Protein AF-A0A7C4I310-F1 (afdb_monomer)

Foldseek 3Di:
DPPDPPPCPVCVQLVNVDDPVLDDPVLSVLLVVLLVCLVPQQQVCLCQLCVHPVSNPVSNVVSLLVSLLVCVVVLLLQACADVVLVHNVHDVVSNVSNLVSNVVRPNLSSVQSVQSVVVSCVCCPPVDHVVVCSVVCSCQCNPSAHATEWEFEAAPQDDPCCPPVVCVNLRLQFWEWDDDPPGTDIGGDTPDTPPDDPQVVQVVCCVVCVNRYVGYPYYHYDHDNDCVSDVD

Secondary structure (DSSP, 8-state):
---------GGGSHHHHS-TTT--HHHHHHHHHHHHHIIIIIGGGHHHHTTGGGT-HHHHHHHHHHHHHHHHHTT-TTTTS-GGGTS----HHHHHHHHHHHHTT-HHHHHHHHHHHHHHHHHT-SS---HHHHHHHHHHHTSSS-EEEEEE--BTTBSTTTT-GGGTTTTS-S-EEEEETTEEEEE------TT---HHHHHHHHHH-TTT--EEEEEEE--B--GGG---

Solvent-accessible surface area (backbone atoms only — not comparable to full-atom values): 12929 Å² total; per-residue (Å²): 133,87,74,80,76,84,72,78,59,59,61,71,43,55,86,63,50,52,58,71,92,72,47,55,75,66,52,46,52,50,38,46,53,45,36,52,46,20,61,71,59,38,47,82,39,46,52,36,52,59,13,41,98,77,53,36,63,66,51,12,54,51,44,46,38,52,50,51,33,52,40,44,76,71,40,59,38,34,24,65,30,50,53,95,55,68,26,62,51,45,53,75,59,50,55,49,42,51,38,54,36,32,36,72,38,38,53,66,62,22,49,56,40,48,36,44,44,50,55,43,47,61,33,60,29,92,91,58,63,36,58,71,55,45,68,66,45,28,62,52,63,62,35,99,33,38,55,48,47,22,60,37,76,32,28,89,89,22,56,90,57,36,79,33,71,92,54,71,44,64,45,51,30,49,32,38,42,47,79,53,90,97,44,64,51,76,42,66,61,71,46,88,43,57,77,67,73,63,70,69,56,44,53,51,47,23,72,74,36,57,81,36,28,60,35,67,80,50,79,46,65,76,66,31,72,56,63,90,56,44,90,111

Structure (mmCIF, N/CA/C/O backbone):
data_AF-A0A7C4I310-F1
#
_entry.id   AF-A0A7C4I310-F1
#
loop_
_atom_site.group_PDB
_atom_site.id
_atom_site.type_symbol
_atom_site.label_atom_id
_atom_site.label_alt_id
_atom_site.label_comp_id
_atom_site.label_asym_id
_atom_site.label_entity_id
_atom_site.label_seq_id
_atom_site.pdbx_PDB_ins_code
_atom_site.Cartn_x
_atom_site.Cartn_y
_atom_site.Cartn_z
_atom_site.occupancy
_atom_site.B_iso_or_equiv
_atom_site.auth_seq_id
_atom_site.auth_comp_id
_atom_site.auth_asym_id
_atom_site.auth_atom_id
_atom_site.pdbx_PDB_model_num
ATOM 1 N N . MET A 1 1 ? 26.273 4.086 -15.603 1.00 34.84 1 MET A N 1
ATOM 2 C CA . MET A 1 1 ? 25.853 2.685 -15.834 1.00 34.84 1 MET A CA 1
ATOM 3 C C . MET A 1 1 ? 26.561 1.790 -14.830 1.00 34.84 1 MET A C 1
ATOM 5 O O . MET A 1 1 ? 27.736 1.498 -15.012 1.00 34.84 1 MET A O 1
ATOM 9 N N . ILE A 1 2 ? 25.882 1.398 -13.752 1.00 37.03 2 ILE A N 1
ATOM 10 C CA . ILE A 1 2 ? 26.390 0.353 -12.856 1.00 37.03 2 ILE A CA 1
ATOM 11 C C . ILE A 1 2 ? 26.249 -0.962 -13.630 1.00 37.03 2 ILE A C 1
ATOM 13 O O . ILE A 1 2 ? 25.136 -1.427 -13.865 1.00 37.03 2 ILE A O 1
ATOM 17 N N . LYS A 1 3 ? 27.364 -1.510 -14.126 1.00 38.12 3 LYS A N 1
ATOM 18 C CA . LYS A 1 3 ? 27.385 -2.846 -14.733 1.00 38.12 3 LYS A CA 1
ATOM 19 C C . LYS A 1 3 ? 26.953 -3.847 -13.659 1.00 38.12 3 LYS A C 1
ATOM 21 O O . LYS A 1 3 ? 27.512 -3.825 -12.566 1.00 38.12 3 LYS A O 1
ATOM 26 N N . ARG A 1 4 ? 25.958 -4.690 -13.969 1.00 52.84 4 ARG A N 1
ATOM 27 C CA . ARG A 1 4 ? 25.524 -5.806 -13.112 1.00 52.84 4 ARG A CA 1
ATOM 28 C C . ARG A 1 4 ? 26.768 -6.579 -12.660 1.00 52.84 4 ARG A C 1
ATOM 30 O O . ARG A 1 4 ? 27.477 -7.138 -13.494 1.00 52.84 4 ARG A O 1
ATOM 37 N N . CYS A 1 5 ? 27.041 -6.605 -11.356 1.00 45.00 5 CYS A N 1
ATOM 38 C CA . CYS A 1 5 ? 27.899 -7.639 -10.795 1.00 45.00 5 CYS A CA 1
ATOM 39 C C . CYS A 1 5 ? 27.182 -8.968 -11.044 1.00 45.00 5 CYS A C 1
ATOM 41 O O . CYS A 1 5 ? 26.170 -9.247 -10.409 1.00 45.00 5 CYS A O 1
ATOM 43 N N . ASN A 1 6 ? 27.691 -9.767 -11.984 1.00 49.38 6 ASN A N 1
ATOM 44 C CA . ASN A 1 6 ? 27.250 -11.136 -12.267 1.00 49.38 6 ASN A CA 1
ATOM 45 C C . ASN A 1 6 ? 27.663 -12.100 -11.137 1.00 49.38 6 ASN A C 1
ATOM 47 O O . ASN A 1 6 ? 28.228 -13.162 -11.384 1.00 49.38 6 ASN A O 1
ATOM 51 N N . VAL A 1 7 ? 27.402 -11.738 -9.882 1.00 52.19 7 VAL A N 1
ATOM 52 C CA . VAL A 1 7 ? 27.365 -12.713 -8.795 1.00 52.19 7 VAL A CA 1
ATOM 53 C C . VAL A 1 7 ? 25.921 -13.190 -8.753 1.00 52.19 7 VAL A C 1
ATOM 55 O O . VAL A 1 7 ? 25.055 -12.553 -8.160 1.00 52.19 7 VAL A O 1
ATOM 58 N N . LEU A 1 8 ? 25.650 -14.249 -9.516 1.00 58.78 8 LEU A N 1
ATOM 59 C CA . LEU A 1 8 ? 24.325 -14.827 -9.716 1.00 58.78 8 LEU A CA 1
ATOM 60 C C . LEU A 1 8 ? 23.880 -15.515 -8.413 1.00 58.78 8 LEU A C 1
ATOM 62 O O . LEU A 1 8 ? 23.989 -16.730 -8.266 1.00 58.78 8 LEU A O 1
ATOM 66 N N . TYR A 1 9 ? 23.437 -14.742 -7.420 1.00 74.00 9 TYR A N 1
ATOM 67 C CA . TYR A 1 9 ? 22.746 -15.314 -6.269 1.00 74.00 9 TYR A CA 1
ATOM 68 C C . TYR A 1 9 ? 21.414 -15.850 -6.789 1.00 74.00 9 TYR A C 1
ATOM 70 O O . TYR A 1 9 ? 20.485 -15.082 -7.015 1.00 74.00 9 TYR A O 1
ATOM 78 N N . LEU A 1 10 ? 21.362 -17.158 -7.064 1.00 78.25 10 LEU A N 1
ATOM 79 C CA . LEU A 1 10 ? 20.227 -17.821 -7.718 1.00 78.25 10 LEU A CA 1
ATOM 80 C C . LEU A 1 10 ? 18.899 -17.494 -7.033 1.00 78.25 10 LEU A C 1
ATOM 82 O O . LEU A 1 10 ? 17.911 -17.269 -7.719 1.00 78.25 10 LEU A O 1
ATOM 86 N N . LEU A 1 11 ? 18.918 -17.381 -5.701 1.00 80.56 11 LEU A N 1
ATOM 87 C CA . LEU A 1 11 ? 17.775 -17.027 -4.857 1.00 80.56 11 LEU A CA 1
ATOM 88 C C . LEU A 1 11 ? 17.277 -15.585 -5.039 1.00 80.56 11 LEU A C 1
ATOM 90 O O . LEU A 1 11 ? 16.282 -15.208 -4.428 1.00 80.56 11 LEU A O 1
ATOM 94 N N . LEU A 1 12 ? 17.938 -14.761 -5.855 1.00 82.19 12 LEU A N 1
ATOM 95 C CA . LEU A 1 12 ? 17.325 -13.524 -6.310 1.00 82.19 12 LEU A CA 1
ATOM 96 C C . LEU A 1 12 ? 16.202 -13.831 -7.291 1.00 82.19 12 LEU A C 1
ATOM 98 O O . LEU A 1 12 ? 15.179 -13.170 -7.192 1.00 82.19 12 LEU A O 1
ATOM 102 N N . GLU A 1 13 ? 16.359 -14.772 -8.217 1.00 87.44 13 GLU A N 1
ATOM 103 C CA . GLU A 1 13 ? 15.375 -15.016 -9.276 1.00 87.44 13 GLU A CA 1
ATOM 104 C C . GLU A 1 13 ? 14.113 -15.704 -8.723 1.00 87.44 13 GLU A C 1
ATOM 106 O O . GLU A 1 13 ? 14.253 -16.682 -7.979 1.00 87.44 13 GLU A O 1
ATOM 111 N N . PRO A 1 14 ? 12.888 -15.235 -9.058 1.00 90.62 14 PRO A N 1
ATOM 112 C CA . PRO A 1 14 ? 11.643 -15.779 -8.507 1.00 90.62 14 PRO A CA 1
ATOM 113 C C . PRO A 1 14 ? 11.540 -17.306 -8.603 1.00 90.62 14 PRO A C 1
ATOM 115 O O . PRO A 1 14 ? 11.070 -17.950 -7.670 1.00 90.62 14 PRO A O 1
ATOM 118 N N . GLU A 1 15 ? 12.047 -17.894 -9.689 1.00 88.75 15 GLU A N 1
ATOM 119 C CA . GLU A 1 15 ? 12.045 -19.334 -9.963 1.00 88.75 15 GLU A CA 1
ATOM 120 C C . GLU A 1 15 ? 12.792 -20.167 -8.921 1.00 88.75 15 GLU A C 1
ATOM 122 O O . GLU A 1 15 ? 12.442 -21.327 -8.708 1.00 88.75 15 GLU A O 1
ATOM 127 N N . HIS A 1 16 ? 13.826 -19.599 -8.302 1.00 88.81 16 HIS A N 1
ATOM 128 C CA . HIS A 1 16 ? 14.619 -20.272 -7.271 1.00 88.81 16 HIS A CA 1
ATOM 129 C C . HIS A 1 16 ? 14.283 -19.766 -5.870 1.00 88.81 16 HIS A C 1
ATOM 131 O O . HIS A 1 16 ? 14.486 -20.478 -4.889 1.00 88.81 16 HIS A O 1
ATOM 137 N N . LYS A 1 17 ? 13.797 -18.528 -5.780 1.00 90.50 17 LYS A N 1
ATOM 138 C CA . LYS A 1 17 ? 13.454 -17.846 -4.539 1.00 90.50 17 LYS A CA 1
ATOM 139 C C . LYS A 1 17 ? 12.210 -18.432 -3.875 1.00 90.50 17 LYS A C 1
ATOM 141 O O . LYS A 1 17 ? 12.193 -18.592 -2.658 1.00 90.50 17 LYS A O 1
ATOM 146 N N . TYR A 1 18 ? 11.182 -18.753 -4.662 1.00 92.00 18 TYR A N 1
ATOM 147 C CA . TYR A 1 18 ? 9.904 -19.237 -4.148 1.00 92.00 18 TYR A CA 1
ATOM 148 C C . TYR A 1 18 ? 9.789 -20.758 -4.293 1.00 92.00 18 TYR A C 1
ATOM 150 O O . TYR A 1 18 ? 9.733 -21.270 -5.415 1.00 92.00 18 TYR A O 1
ATOM 158 N N . PRO A 1 19 ? 9.744 -21.516 -3.180 1.00 88.00 19 PRO A N 1
ATOM 159 C CA . PRO A 1 19 ? 9.636 -22.964 -3.249 1.00 88.00 19 PRO A CA 1
ATOM 160 C C . PRO A 1 19 ? 8.312 -23.399 -3.887 1.00 88.00 19 PRO A C 1
ATOM 162 O O . PRO A 1 19 ? 7.236 -22.939 -3.500 1.00 88.00 19 PRO A O 1
ATOM 165 N N . ARG A 1 20 ? 8.380 -24.365 -4.810 1.00 88.00 20 ARG A N 1
ATOM 166 C CA . ARG A 1 20 ? 7.211 -24.919 -5.523 1.00 88.00 20 ARG A CA 1
ATOM 167 C C . ARG A 1 20 ? 6.187 -25.605 -4.615 1.00 88.00 20 ARG A C 1
ATOM 169 O O . ARG A 1 20 ? 5.057 -25.820 -5.026 1.00 88.00 20 ARG A O 1
ATOM 176 N N . CYS A 1 21 ? 6.561 -25.942 -3.380 1.00 91.81 21 CYS A N 1
ATOM 177 C CA . CYS A 1 21 ? 5.620 -26.457 -2.385 1.00 91.81 21 CYS A CA 1
ATOM 178 C C . CYS A 1 21 ? 4.670 -25.383 -1.828 1.00 91.81 21 CYS A C 1
ATOM 180 O O . CYS A 1 21 ? 3.661 -25.742 -1.228 1.00 91.81 21 CYS A O 1
ATOM 182 N N . PHE A 1 22 ? 4.971 -24.094 -2.024 1.00 89.81 22 PHE A N 1
ATOM 183 C CA . PHE A 1 22 ? 4.145 -22.980 -1.554 1.00 89.81 22 PHE A CA 1
ATOM 184 C C . PHE A 1 22 ? 3.483 -22.182 -2.677 1.00 89.81 22 PHE A C 1
ATOM 186 O O . PHE A 1 22 ? 2.607 -21.382 -2.373 1.00 89.81 22 PHE A O 1
ATOM 193 N N . CYS A 1 23 ? 3.883 -22.360 -3.940 1.00 93.19 23 CYS A N 1
ATOM 194 C CA . CYS A 1 23 ? 3.376 -21.543 -5.042 1.00 93.19 23 CYS A CA 1
ATOM 195 C C . CYS A 1 23 ? 3.236 -22.301 -6.365 1.00 93.19 23 CYS A C 1
ATOM 197 O O . CYS A 1 23 ? 3.985 -23.242 -6.647 1.00 93.19 23 CYS A O 1
ATOM 199 N N . THR A 1 24 ? 2.285 -21.864 -7.187 1.00 95.19 24 THR A N 1
ATOM 200 C CA . THR A 1 24 ? 2.034 -22.415 -8.527 1.00 95.19 24 THR A CA 1
ATOM 201 C C . THR A 1 24 ? 2.919 -21.759 -9.596 1.00 95.19 24 THR A C 1
ATOM 203 O O . THR A 1 24 ? 3.569 -20.738 -9.360 1.00 95.19 24 THR A O 1
ATOM 206 N N . ASP A 1 25 ? 2.948 -22.332 -10.806 1.00 94.75 25 ASP A N 1
ATOM 207 C CA . ASP A 1 25 ? 3.599 -21.700 -11.965 1.00 94.75 25 ASP A CA 1
ATOM 208 C C . ASP A 1 25 ? 3.012 -20.319 -12.288 1.00 94.75 25 ASP A C 1
ATOM 210 O O . ASP A 1 25 ? 3.752 -19.396 -12.622 1.00 94.75 25 ASP A O 1
ATOM 214 N N . GLU A 1 26 ? 1.695 -20.160 -12.156 1.00 94.38 26 GLU A N 1
ATOM 215 C CA . GLU A 1 26 ? 0.996 -18.900 -12.417 1.00 94.38 26 GLU A CA 1
ATOM 216 C C . GLU A 1 26 ? 1.379 -17.816 -11.402 1.00 94.38 26 GLU A C 1
ATOM 218 O O . GLU A 1 26 ? 1.725 -16.698 -11.782 1.00 94.38 26 GLU A O 1
ATOM 223 N N . GLU A 1 27 ? 1.419 -18.157 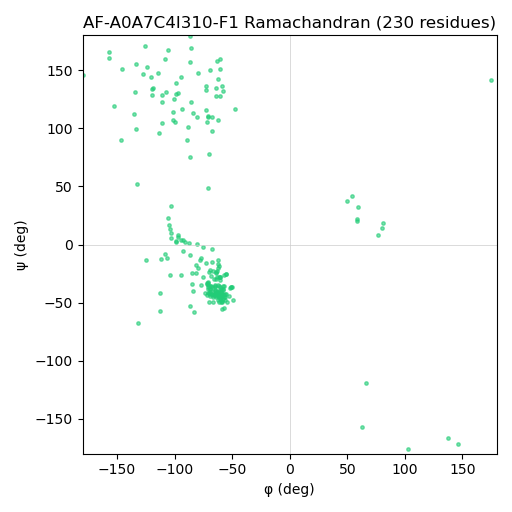-10.113 1.00 95.56 27 GLU A N 1
ATOM 224 C CA . GLU A 1 27 ? 1.848 -17.234 -9.055 1.00 95.56 27 GLU A CA 1
ATOM 225 C C . GLU A 1 27 ? 3.308 -16.799 -9.242 1.00 95.56 27 GLU A C 1
ATOM 227 O O . GLU A 1 27 ? 3.667 -15.642 -9.014 1.00 95.56 27 GLU A O 1
ATOM 232 N N . LEU A 1 28 ? 4.149 -17.700 -9.750 1.00 95.38 28 LEU A N 1
ATOM 233 C CA . LEU A 1 28 ? 5.522 -17.380 -10.118 1.00 95.38 28 LEU A CA 1
ATOM 234 C C . LEU A 1 28 ? 5.620 -16.436 -11.318 1.00 95.38 28 LEU A C 1
ATOM 236 O O . LEU A 1 28 ? 6.493 -15.568 -11.330 1.00 95.38 28 LEU A O 1
ATOM 240 N N . LEU A 1 29 ? 4.740 -16.553 -12.315 1.00 94.94 29 LEU A N 1
ATOM 241 C CA . LEU A 1 29 ? 4.666 -15.580 -13.412 1.00 94.94 29 LEU A CA 1
ATOM 242 C C . LEU A 1 29 ? 4.238 -14.195 -12.911 1.00 94.94 29 LEU A C 1
ATOM 244 O O . LEU A 1 29 ? 4.783 -13.183 -13.367 1.00 94.94 29 LEU A O 1
ATOM 248 N N . ILE A 1 30 ? 3.330 -14.141 -11.933 1.00 95.44 30 ILE A N 1
ATOM 249 C CA . ILE A 1 30 ? 2.951 -12.894 -11.257 1.00 95.44 30 ILE A CA 1
ATOM 250 C C . ILE A 1 30 ? 4.176 -12.283 -10.561 1.00 95.44 30 ILE A C 1
ATOM 252 O O . ILE A 1 30 ? 4.498 -11.119 -10.808 1.00 95.44 30 ILE A O 1
ATOM 256 N N . ALA A 1 31 ? 4.922 -13.065 -9.774 1.00 96.06 31 ALA A N 1
ATOM 257 C CA . ALA A 1 31 ? 6.135 -12.595 -9.099 1.00 96.06 31 ALA A CA 1
ATOM 258 C C . ALA A 1 31 ? 7.191 -12.049 -10.078 1.00 96.06 31 ALA A C 1
ATOM 260 O O . ALA A 1 31 ? 7.766 -10.984 -9.841 1.00 96.06 31 ALA A O 1
ATOM 261 N N . LYS A 1 32 ? 7.411 -12.725 -11.214 1.00 96.06 32 LYS A N 1
ATOM 262 C CA . LYS A 1 32 ? 8.310 -12.237 -12.277 1.00 96.06 32 LYS A CA 1
ATOM 263 C C . LYS A 1 32 ? 7.837 -10.916 -12.875 1.00 96.06 32 LYS A C 1
ATOM 265 O O . LYS A 1 32 ? 8.643 -10.010 -13.063 1.00 96.06 32 LYS A O 1
ATOM 270 N N . SER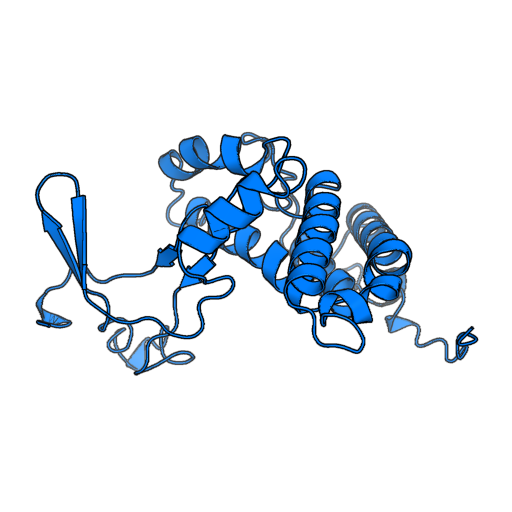 A 1 33 ? 6.537 -10.778 -13.118 1.00 96.62 33 SER A N 1
ATOM 271 C CA . SER A 1 33 ? 5.960 -9.543 -13.660 1.00 96.62 33 SER A CA 1
ATOM 272 C C . SER A 1 33 ? 6.153 -8.365 -12.698 1.00 96.62 33 SER A C 1
ATOM 274 O O . SER A 1 33 ? 6.528 -7.270 -13.121 1.00 96.62 33 SER A O 1
ATOM 276 N N . ILE A 1 34 ? 5.975 -8.595 -11.392 1.00 97.50 34 ILE A N 1
ATOM 277 C CA . ILE A 1 34 ? 6.213 -7.581 -10.354 1.00 97.50 34 ILE A CA 1
ATOM 278 C C . ILE A 1 34 ? 7.698 -7.231 -10.281 1.00 97.50 34 ILE A C 1
ATOM 280 O O . ILE A 1 34 ? 8.043 -6.055 -10.243 1.00 97.50 34 ILE A O 1
ATOM 284 N N . ARG A 1 35 ? 8.590 -8.226 -10.329 1.00 96.50 35 ARG A N 1
ATOM 285 C CA . ARG A 1 35 ? 10.039 -8.005 -10.398 1.00 96.50 35 ARG A CA 1
ATOM 286 C C . ARG A 1 35 ? 10.423 -7.105 -11.565 1.00 96.50 35 ARG A C 1
ATOM 288 O O . ARG A 1 35 ? 11.181 -6.154 -11.376 1.00 96.50 35 ARG A O 1
ATOM 295 N N . GLU A 1 36 ? 9.931 -7.408 -12.760 1.00 97.06 36 GLU A N 1
ATOM 296 C CA . GLU A 1 36 ? 10.224 -6.608 -13.945 1.00 97.06 36 GLU A CA 1
ATOM 297 C C . GLU A 1 36 ? 9.719 -5.176 -13.794 1.00 97.06 36 GLU A C 1
ATOM 299 O O . GLU A 1 36 ? 10.434 -4.238 -14.149 1.00 97.06 36 GLU A O 1
ATOM 304 N N . PHE A 1 37 ? 8.517 -5.000 -13.240 1.00 98.31 37 PHE A N 1
ATOM 305 C CA . PHE A 1 37 ? 7.991 -3.685 -12.896 1.00 98.31 37 PHE A CA 1
ATOM 306 C C . PHE A 1 37 ? 8.915 -2.960 -11.908 1.00 98.31 37 PHE A C 1
ATOM 308 O O . PHE A 1 37 ? 9.316 -1.827 -12.173 1.00 98.31 37 PHE A O 1
ATOM 315 N N . THR A 1 38 ? 9.329 -3.610 -10.817 1.00 98.06 38 THR A N 1
ATOM 316 C CA . THR A 1 38 ? 10.245 -3.020 -9.834 1.00 98.06 38 THR A CA 1
ATOM 317 C C . THR A 1 38 ? 11.554 -2.578 -10.497 1.00 98.06 38 THR A C 1
ATOM 319 O O . THR A 1 38 ? 12.017 -1.461 -10.268 1.00 98.06 38 THR A O 1
ATOM 322 N N . GLU A 1 39 ? 12.145 -3.414 -11.351 1.00 96.94 39 GLU A N 1
ATOM 323 C CA . GLU A 1 39 ? 13.406 -3.127 -12.053 1.00 96.94 39 GLU A CA 1
ATOM 324 C C . GLU A 1 39 ? 13.293 -1.992 -13.071 1.00 96.94 39 GLU A C 1
ATOM 326 O O . GLU A 1 39 ? 14.204 -1.166 -13.165 1.00 96.94 39 GLU A O 1
ATOM 331 N N . LYS A 1 40 ? 12.189 -1.932 -13.818 1.00 97.94 40 LYS A N 1
ATOM 332 C CA . LYS A 1 40 ? 11.992 -0.954 -14.896 1.00 97.94 40 LYS A CA 1
ATOM 333 C C . LYS A 1 40 ? 11.461 0.388 -14.395 1.00 97.94 40 LYS A C 1
ATOM 335 O O . LYS A 1 40 ? 11.817 1.419 -14.955 1.00 97.94 40 LYS A O 1
ATOM 340 N N . GLU A 1 41 ? 10.623 0.386 -13.362 1.00 98.25 41 GLU A N 1
ATOM 341 C CA . GLU A 1 41 ? 9.855 1.565 -12.945 1.00 98.25 41 GLU A CA 1
ATOM 342 C C . GLU A 1 41 ? 10.285 2.107 -11.580 1.00 98.25 41 GLU A C 1
ATOM 344 O O . GLU A 1 41 ? 10.409 3.321 -11.420 1.00 98.25 41 GLU A O 1
ATOM 349 N N . VAL A 1 42 ? 10.543 1.232 -10.602 1.00 98.12 42 VAL A N 1
ATOM 350 C CA . VAL A 1 42 ? 10.822 1.645 -9.213 1.00 98.12 42 VAL A CA 1
ATOM 351 C C . VAL A 1 42 ? 12.305 1.957 -9.016 1.00 98.12 42 VAL A C 1
ATOM 353 O O . VAL A 1 42 ? 12.656 3.049 -8.573 1.00 98.12 42 VAL A O 1
ATOM 356 N N . PHE A 1 43 ? 13.201 1.037 -9.389 1.00 97.25 43 PHE A N 1
ATOM 357 C CA . PHE A 1 43 ? 14.650 1.193 -9.200 1.00 97.25 43 PHE A CA 1
ATOM 358 C C . PHE A 1 43 ? 15.228 2.501 -9.771 1.00 97.25 43 PHE A C 1
ATOM 360 O O . PHE A 1 43 ? 16.020 3.141 -9.066 1.00 97.25 43 PHE A O 1
ATOM 367 N N . PRO A 1 44 ? 14.855 2.938 -10.992 1.00 97.62 44 PRO A N 1
ATOM 368 C CA . PRO A 1 44 ? 15.348 4.194 -11.554 1.00 97.62 44 PRO A CA 1
ATOM 369 C C . PRO A 1 44 ? 14.912 5.441 -10.776 1.00 97.62 44 PRO A C 1
ATOM 371 O O . PRO A 1 44 ? 15.599 6.454 -10.842 1.00 97.62 44 PRO A O 1
ATOM 374 N N . ARG A 1 45 ? 13.805 5.364 -10.030 1.00 97.81 45 ARG A N 1
ATOM 375 C CA . ARG A 1 45 ? 13.176 6.495 -9.329 1.00 97.81 45 ARG A CA 1
ATOM 376 C C . ARG A 1 45 ? 13.446 6.514 -7.823 1.00 97.81 45 ARG A C 1
ATOM 378 O O . ARG A 1 45 ? 12.904 7.355 -7.118 1.00 97.81 45 ARG A O 1
ATOM 385 N N . ARG A 1 46 ? 14.292 5.618 -7.300 1.00 96.25 46 ARG A N 1
ATOM 386 C CA . ARG A 1 46 ? 14.572 5.531 -5.849 1.00 96.25 46 ARG A CA 1
ATOM 387 C C . ARG A 1 46 ? 15.121 6.817 -5.244 1.00 96.25 46 ARG A C 1
ATOM 389 O O . ARG A 1 46 ? 14.829 7.111 -4.098 1.00 96.25 46 ARG A O 1
ATOM 396 N N . GLN A 1 47 ? 15.937 7.565 -5.988 1.00 96.88 47 GLN A N 1
ATOM 397 C CA . GLN A 1 47 ? 16.404 8.860 -5.489 1.00 96.88 47 GLN A CA 1
ATOM 398 C C . GLN A 1 47 ? 15.260 9.871 -5.433 1.00 96.88 47 GLN A C 1
ATOM 400 O O . GLN A 1 47 ? 15.174 10.616 -4.467 1.00 96.88 47 GLN A O 1
ATOM 405 N N . ASP A 1 48 ? 14.359 9.860 -6.412 1.00 98.25 48 ASP A N 1
ATOM 406 C CA . ASP A 1 48 ? 13.214 10.771 -6.449 1.00 98.25 48 ASP A CA 1
ATOM 407 C C . ASP A 1 48 ? 12.209 10.462 -5.335 1.00 98.25 48 ASP A C 1
ATOM 409 O O . ASP A 1 48 ? 11.687 11.392 -4.734 1.00 98.25 48 ASP A O 1
ATOM 413 N N . LEU A 1 49 ? 12.019 9.182 -4.981 1.00 97.25 49 LEU A N 1
ATOM 414 C CA . LEU A 1 49 ? 11.245 8.750 -3.804 1.00 97.25 49 LEU A CA 1
ATOM 415 C C . LEU A 1 49 ? 11.765 9.352 -2.488 1.00 97.25 49 LEU A C 1
ATOM 417 O O . LEU A 1 49 ? 11.000 9.547 -1.552 1.00 97.25 49 LEU A O 1
ATOM 421 N N . GLU A 1 50 ? 13.049 9.700 -2.446 1.00 96.38 50 GLU A N 1
ATOM 422 C CA . GLU A 1 50 ? 13.732 10.326 -1.314 1.00 96.38 50 GLU A CA 1
ATOM 423 C C . GLU A 1 50 ? 13.837 11.863 -1.446 1.00 96.38 50 GLU A C 1
ATOM 425 O O . GLU A 1 50 ? 14.533 12.513 -0.657 1.00 96.38 50 GLU A O 1
ATOM 430 N N . GLY A 1 51 ? 13.171 12.445 -2.453 1.00 97.38 51 GLY A N 1
ATOM 431 C CA . GLY A 1 51 ? 13.188 13.875 -2.780 1.00 97.38 51 GLY A CA 1
ATOM 432 C C . GLY A 1 51 ? 14.413 14.322 -3.584 1.00 97.38 51 GLY A C 1
ATOM 433 O O . GLY A 1 51 ? 14.764 15.504 -3.617 1.00 97.38 51 GLY A O 1
ATOM 434 N N . GLY A 1 52 ? 15.108 13.383 -4.219 1.00 96.44 52 GLY A N 1
ATOM 435 C CA . GLY A 1 52 ? 16.328 13.636 -4.973 1.00 96.44 52 GLY A CA 1
ATOM 436 C C . GLY A 1 52 ? 17.464 14.162 -4.091 1.00 96.44 52 GLY A C 1
ATOM 437 O O . GLY A 1 52 ? 17.492 13.987 -2.872 1.00 96.44 52 GLY A O 1
ATOM 438 N N . TRP A 1 53 ? 18.423 14.846 -4.715 1.00 94.06 53 TRP A N 1
ATOM 439 C CA . TRP A 1 53 ? 19.581 15.405 -4.007 1.00 94.06 53 TRP A CA 1
ATOM 440 C C . TRP A 1 53 ? 19.202 16.468 -2.962 1.00 94.06 53 TRP A C 1
ATOM 442 O O . TRP A 1 53 ? 19.902 16.640 -1.966 1.00 94.06 53 TRP A O 1
ATOM 452 N N . HIS A 1 54 ? 18.087 17.169 -3.177 1.00 96.06 54 HIS A N 1
ATOM 453 C CA . HIS A 1 54 ? 17.666 18.303 -2.356 1.00 96.06 54 HIS A CA 1
ATOM 454 C C . HIS A 1 54 ? 16.611 17.959 -1.303 1.00 96.06 54 HIS A C 1
ATOM 456 O O . HIS A 1 54 ? 16.179 18.863 -0.593 1.00 96.06 54 HIS A O 1
ATOM 462 N N . ARG A 1 55 ? 16.220 16.681 -1.175 1.00 95.62 55 ARG A N 1
ATOM 463 C CA . ARG A 1 55 ? 15.142 16.248 -0.267 1.00 95.62 55 ARG A CA 1
ATOM 464 C C . ARG A 1 55 ? 13.840 17.026 -0.507 1.00 95.62 55 ARG A C 1
ATOM 466 O O . ARG A 1 55 ? 13.170 17.441 0.433 1.00 95.62 55 ARG A O 1
ATOM 473 N N . ASP A 1 56 ? 13.512 17.242 -1.778 1.00 97.62 56 ASP A N 1
ATOM 474 C CA . ASP A 1 56 ? 12.276 17.884 -2.208 1.00 97.62 56 ASP A CA 1
ATOM 475 C C . ASP A 1 56 ? 11.080 16.980 -1.881 1.00 97.62 56 ASP A C 1
ATOM 477 O O . ASP A 1 56 ? 10.883 15.917 -2.473 1.00 97.62 56 ASP A O 1
ATOM 481 N N . GLU A 1 57 ? 10.284 17.416 -0.908 1.00 94.62 57 GLU A N 1
ATOM 482 C CA . GLU A 1 57 ? 9.107 16.695 -0.438 1.00 94.62 57 GLU A CA 1
ATOM 483 C C . GLU A 1 57 ? 8.061 16.498 -1.549 1.00 94.62 57 GLU A C 1
ATOM 485 O O . GLU A 1 57 ? 7.420 15.449 -1.632 1.00 94.62 57 GLU A O 1
ATOM 490 N N . GLU A 1 58 ? 7.887 17.476 -2.435 1.00 95.25 58 GLU A N 1
ATOM 491 C CA . GLU A 1 58 ? 6.920 17.368 -3.519 1.00 95.25 58 GLU A CA 1
ATOM 492 C C . GLU A 1 58 ? 7.348 16.318 -4.545 1.00 95.25 58 GLU A C 1
ATOM 494 O O . GLU A 1 58 ? 6.513 15.520 -4.982 1.00 95.25 58 GLU A O 1
ATOM 499 N N . LEU A 1 59 ? 8.637 16.287 -4.895 1.00 97.69 59 LEU A N 1
ATOM 500 C CA . LEU A 1 59 ? 9.194 15.253 -5.768 1.00 97.69 59 LEU A CA 1
ATOM 501 C C . LEU A 1 59 ? 9.001 13.857 -5.160 1.00 97.69 59 LEU A C 1
ATOM 503 O O . LEU A 1 59 ? 8.565 12.949 -5.873 1.00 97.69 59 LEU A O 1
ATOM 507 N N . ALA A 1 60 ? 9.258 13.705 -3.857 1.00 97.06 60 ALA A N 1
ATOM 508 C CA . ALA A 1 60 ? 9.073 12.447 -3.136 1.00 97.06 60 ALA A CA 1
ATOM 509 C C . ALA A 1 60 ? 7.625 11.949 -3.215 1.00 97.06 60 ALA A C 1
ATOM 511 O O . ALA A 1 60 ? 7.370 10.849 -3.716 1.00 97.06 60 ALA A O 1
ATOM 512 N N . HIS A 1 61 ? 6.660 12.779 -2.804 1.00 95.62 61 HIS A N 1
ATOM 513 C CA . HIS A 1 61 ? 5.243 12.398 -2.799 1.00 95.62 61 HIS A CA 1
ATOM 514 C C . HIS A 1 61 ? 4.704 12.153 -4.203 1.00 95.62 61 HIS A C 1
ATOM 516 O O . HIS A 1 61 ? 4.011 11.161 -4.429 1.00 95.62 61 HIS A O 1
ATOM 522 N N . ARG A 1 62 ? 5.056 13.006 -5.173 1.00 97.31 62 ARG A N 1
ATOM 523 C CA . ARG A 1 62 ? 4.640 12.816 -6.566 1.00 97.31 62 ARG A CA 1
ATOM 524 C C . ARG A 1 62 ? 5.127 11.474 -7.096 1.00 97.31 62 ARG A C 1
ATOM 526 O O . ARG A 1 62 ? 4.348 10.713 -7.664 1.00 97.31 62 ARG A O 1
ATOM 533 N N . THR A 1 63 ? 6.406 11.176 -6.889 1.00 98.44 63 THR A N 1
ATOM 534 C CA . THR A 1 63 ? 7.021 9.927 -7.347 1.00 98.44 63 THR A CA 1
ATOM 535 C C . THR A 1 63 ? 6.366 8.719 -6.684 1.00 98.44 63 THR A C 1
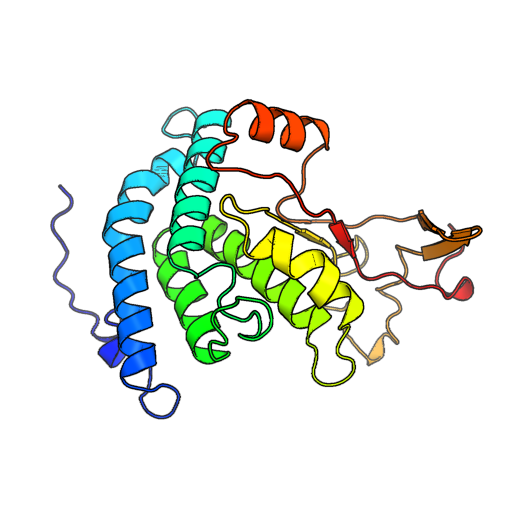ATOM 537 O O . THR A 1 63 ? 6.048 7.743 -7.371 1.00 98.44 63 THR A O 1
ATOM 540 N N . LEU A 1 64 ? 6.112 8.795 -5.374 1.00 97.69 64 LEU A N 1
ATOM 541 C CA . LEU A 1 64 ? 5.441 7.744 -4.615 1.00 97.69 64 LEU A CA 1
ATOM 542 C C . LEU A 1 64 ? 4.037 7.468 -5.162 1.00 97.69 64 LEU A C 1
ATOM 544 O O . LEU A 1 64 ? 3.716 6.313 -5.444 1.00 97.69 64 LEU A O 1
ATOM 548 N N . TYR A 1 65 ? 3.216 8.501 -5.368 1.00 97.69 65 TYR A N 1
ATOM 549 C CA . TYR A 1 65 ? 1.848 8.328 -5.864 1.00 97.69 65 TYR A CA 1
ATOM 550 C C . TYR A 1 65 ? 1.792 7.929 -7.341 1.00 97.69 65 TYR A C 1
ATOM 552 O O . TYR A 1 65 ? 0.942 7.120 -7.708 1.00 97.69 65 TYR A O 1
ATOM 560 N N . GLU A 1 66 ? 2.724 8.383 -8.184 1.00 98.56 66 GLU A N 1
ATOM 561 C CA . GLU A 1 66 ? 2.844 7.895 -9.564 1.00 98.56 66 GLU A CA 1
ATOM 562 C C . GLU A 1 66 ? 3.156 6.391 -9.602 1.00 98.56 66 GLU A C 1
ATOM 564 O O . GLU A 1 66 ? 2.561 5.644 -10.384 1.00 98.56 66 GLU A O 1
ATOM 569 N N . LEU A 1 67 ? 4.087 5.927 -8.762 1.00 98.75 67 LEU A N 1
ATOM 570 C CA . LEU A 1 67 ? 4.436 4.509 -8.675 1.00 98.75 67 LEU A CA 1
ATOM 571 C C . LEU A 1 67 ? 3.304 3.685 -8.061 1.00 98.75 67 LEU A C 1
ATOM 573 O O . LEU A 1 67 ? 2.965 2.629 -8.597 1.00 98.75 67 LEU A O 1
ATOM 577 N N . TYR A 1 68 ? 2.662 4.184 -7.007 1.00 98.50 68 TYR A N 1
ATOM 578 C CA . TYR A 1 68 ? 1.499 3.545 -6.396 1.00 98.50 68 TYR A CA 1
ATOM 579 C C . TYR A 1 68 ? 0.321 3.436 -7.375 1.00 98.50 68 TYR A C 1
ATOM 581 O O . TYR A 1 68 ? -0.310 2.383 -7.468 1.00 98.50 68 TYR A O 1
ATOM 589 N N . TYR A 1 69 ? 0.082 4.466 -8.191 1.00 98.69 69 TYR A N 1
ATOM 590 C CA . TYR A 1 69 ? -0.887 4.426 -9.286 1.00 98.69 69 TYR A CA 1
ATOM 591 C C . TYR A 1 69 ? -0.569 3.328 -10.306 1.00 98.69 69 TYR A C 1
ATOM 593 O O . TYR A 1 69 ? -1.462 2.594 -10.736 1.00 98.69 69 TYR A O 1
ATOM 601 N N . LYS A 1 70 ? 0.704 3.158 -10.680 1.00 98.62 70 LYS A N 1
ATOM 602 C CA . LYS A 1 70 ? 1.113 2.054 -11.561 1.00 98.62 70 LYS A CA 1
ATOM 603 C C . LYS A 1 70 ? 0.897 0.688 -10.900 1.00 98.62 70 LYS A C 1
ATOM 605 O O . LYS A 1 70 ? 0.351 -0.192 -11.559 1.00 98.62 70 LYS A O 1
ATOM 610 N N . CYS A 1 71 ? 1.232 0.529 -9.616 1.00 98.44 71 CYS A N 1
ATOM 611 C CA . CYS A 1 71 ? 0.932 -0.690 -8.854 1.00 98.44 71 CYS A CA 1
ATOM 612 C C . CYS A 1 71 ? -0.571 -0.997 -8.853 1.00 98.44 71 CYS A C 1
ATOM 614 O O . CYS A 1 71 ? -0.975 -2.139 -9.061 1.00 98.44 71 CYS A O 1
ATOM 616 N N . HIS A 1 72 ? -1.406 0.023 -8.660 1.00 98.19 72 HIS A N 1
ATOM 617 C CA . HIS A 1 72 ? -2.854 -0.119 -8.692 1.00 98.19 72 HIS A CA 1
ATOM 618 C C . HIS A 1 72 ? -3.372 -0.554 -10.070 1.00 98.19 72 HIS A C 1
ATOM 620 O O . HIS A 1 72 ? -4.155 -1.496 -10.151 1.00 98.19 72 HIS A O 1
ATOM 626 N N . LYS A 1 73 ? -2.878 0.042 -11.164 1.00 97.75 73 LYS A N 1
ATOM 627 C CA . LYS A 1 73 ? -3.233 -0.381 -12.534 1.00 97.75 73 LYS A CA 1
ATOM 628 C C . LYS A 1 73 ? -2.832 -1.822 -12.856 1.00 97.75 73 LYS A C 1
ATOM 630 O O . LYS A 1 73 ? -3.467 -2.449 -13.695 1.00 97.75 73 LYS A O 1
ATOM 635 N N . LEU A 1 74 ? -1.787 -2.331 -12.208 1.00 97.00 74 LEU A N 1
ATOM 636 C CA . LEU A 1 74 ? -1.368 -3.732 -12.297 1.00 97.00 74 LEU A CA 1
ATOM 637 C C . LEU A 1 74 ? -2.204 -4.667 -11.399 1.00 97.00 74 LEU A C 1
ATOM 639 O O . LEU A 1 74 ? -1.928 -5.861 -11.347 1.00 97.00 74 LEU A O 1
ATOM 643 N N . GLY A 1 75 ? -3.196 -4.144 -10.670 1.00 96.62 75 GLY A N 1
ATOM 644 C CA . GLY A 1 75 ? -4.035 -4.907 -9.742 1.00 96.62 75 GLY A CA 1
ATOM 645 C C . GLY A 1 75 ? -3.356 -5.240 -8.410 1.00 96.62 75 GLY A C 1
ATOM 646 O O . GLY A 1 75 ? -3.911 -5.986 -7.606 1.00 96.62 75 GLY A O 1
ATOM 647 N N . LEU A 1 76 ? -2.165 -4.695 -8.134 1.00 97.62 76 LEU A N 1
ATOM 648 C CA . LEU A 1 76 ? -1.387 -5.085 -6.954 1.00 97.62 76 LEU A CA 1
ATOM 649 C C . LEU A 1 76 ? -2.017 -4.587 -5.650 1.00 97.62 76 LEU A C 1
ATOM 651 O O . LEU A 1 76 ? -1.907 -5.260 -4.631 1.00 97.62 76 LEU A O 1
ATOM 655 N N . THR A 1 77 ? -2.691 -3.433 -5.656 1.00 96.75 77 THR A N 1
ATOM 656 C CA . THR A 1 77 ? -3.306 -2.869 -4.439 1.00 96.75 77 THR A CA 1
ATOM 657 C C . THR A 1 77 ? -4.589 -3.590 -4.032 1.00 96.75 77 THR A C 1
ATOM 659 O O . THR A 1 77 ? -4.881 -3.680 -2.845 1.00 96.75 77 THR A O 1
ATOM 662 N N . THR A 1 78 ? -5.317 -4.171 -4.986 1.00 95.50 78 THR A N 1
ATOM 663 C CA . THR A 1 78 ? -6.563 -4.929 -4.764 1.00 95.50 78 THR A CA 1
ATOM 664 C C . THR A 1 78 ? -6.364 -6.442 -4.879 1.00 95.50 78 THR A C 1
ATOM 666 O O . THR A 1 78 ? -7.331 -7.196 -4.985 1.00 95.50 78 THR A O 1
ATOM 669 N N . ALA A 1 79 ? -5.111 -6.899 -4.815 1.00 95.38 79 ALA A N 1
ATOM 670 C CA . ALA A 1 79 ? -4.717 -8.295 -4.978 1.00 95.38 79 ALA A CA 1
ATOM 671 C C . ALA A 1 79 ? -5.537 -9.265 -4.115 1.00 95.38 79 ALA A C 1
ATOM 673 O O . ALA A 1 79 ? -6.023 -10.267 -4.622 1.00 95.38 79 ALA A O 1
ATOM 674 N N . ASN A 1 80 ? -5.719 -8.964 -2.826 1.00 93.31 80 ASN A N 1
ATOM 675 C CA . ASN A 1 80 ? -6.430 -9.831 -1.882 1.00 93.31 80 ASN A CA 1
ATOM 676 C C . ASN A 1 80 ? -7.906 -9.453 -1.671 1.00 93.31 80 ASN A C 1
ATOM 678 O O . ASN A 1 80 ? -8.547 -10.013 -0.783 1.00 93.31 80 ASN A O 1
ATOM 682 N N . LEU A 1 81 ? -8.435 -8.492 -2.436 1.00 94.75 81 LEU A N 1
ATOM 683 C CA . LEU A 1 81 ? -9.866 -8.202 -2.437 1.00 94.75 81 LEU A CA 1
ATOM 684 C C . LEU A 1 81 ? -10.588 -9.348 -3.173 1.00 94.75 81 LEU A C 1
ATOM 686 O O . LEU A 1 81 ? -10.084 -9.789 -4.213 1.00 94.75 81 LEU A O 1
ATOM 690 N N . PRO A 1 82 ? -11.722 -9.862 -2.659 1.00 92.94 82 PRO A N 1
ATOM 691 C CA . PRO A 1 82 ? -12.443 -10.936 -3.332 1.00 92.94 82 PRO A CA 1
ATOM 692 C C . PRO A 1 82 ? -12.919 -10.525 -4.731 1.00 92.94 82 PRO A C 1
ATOM 694 O O . PRO A 1 82 ? -13.186 -9.349 -5.001 1.00 92.94 82 PRO A O 1
ATOM 697 N N . VAL A 1 83 ? -13.027 -11.508 -5.624 1.00 94.56 83 VAL A N 1
ATOM 698 C CA . VAL A 1 83 ? -13.347 -11.287 -7.044 1.00 94.56 83 VAL A CA 1
ATOM 699 C C . VAL A 1 83 ? -14.752 -10.711 -7.214 1.00 94.56 83 VAL A C 1
ATOM 701 O O . VAL A 1 83 ? -14.958 -9.838 -8.054 1.00 94.56 83 VAL A O 1
ATOM 704 N N . GLU A 1 84 ? -15.709 -11.121 -6.379 1.00 93.69 84 GLU A N 1
ATOM 705 C CA . GLU A 1 84 ? -17.078 -10.591 -6.373 1.00 93.69 84 GLU A CA 1
ATOM 706 C C . GLU A 1 84 ? -17.151 -9.085 -6.061 1.00 93.69 84 GLU A C 1
ATOM 708 O O . GLU A 1 84 ? -18.135 -8.435 -6.404 1.00 93.69 84 GLU A O 1
ATOM 713 N N . TYR A 1 85 ? -16.087 -8.524 -5.476 1.00 94.81 85 TYR A N 1
ATOM 714 C CA . TYR A 1 85 ? -15.925 -7.098 -5.193 1.00 94.81 85 TYR A CA 1
ATOM 715 C C . TYR A 1 85 ? -14.960 -6.402 -6.174 1.00 94.81 85 TYR A C 1
ATOM 717 O O . TYR A 1 85 ? -14.517 -5.286 -5.916 1.00 94.81 85 TYR A O 1
ATOM 725 N N . GLY A 1 86 ? -14.609 -7.045 -7.294 1.00 93.81 86 GLY A N 1
ATOM 726 C CA . GLY A 1 86 ? -13.730 -6.487 -8.331 1.00 93.81 86 GLY A CA 1
ATOM 727 C C . GLY A 1 86 ? -12.231 -6.566 -8.018 1.00 93.81 86 GLY A C 1
ATOM 728 O O . GLY A 1 86 ? -11.433 -5.880 -8.657 1.00 93.81 86 GLY A O 1
ATOM 729 N N . GLY A 1 87 ? -11.843 -7.367 -7.022 1.00 94.06 87 GLY A N 1
ATOM 730 C CA . GLY A 1 87 ? -10.449 -7.616 -6.667 1.00 94.06 87 GLY A CA 1
ATOM 731 C C . GLY A 1 87 ? -9.789 -8.754 -7.446 1.00 94.06 87 GLY A C 1
ATOM 732 O O . GLY A 1 87 ? -10.412 -9.413 -8.276 1.00 94.06 87 GLY A O 1
ATOM 733 N N . GLY A 1 88 ? -8.507 -8.993 -7.152 1.00 92.25 88 GLY A N 1
ATOM 734 C CA . GLY A 1 88 ? -7.724 -10.057 -7.790 1.00 92.25 88 GLY A CA 1
ATOM 735 C C . GLY A 1 88 ? -7.972 -11.457 -7.223 1.00 92.25 88 GLY A C 1
ATOM 736 O O . GLY A 1 88 ? -7.667 -12.442 -7.889 1.00 92.25 88 GLY A O 1
ATOM 737 N N . GLY A 1 89 ? -8.508 -11.571 -6.001 1.00 90.25 89 GLY A N 1
ATOM 738 C CA . GLY A 1 89 ? -8.705 -12.861 -5.328 1.00 90.25 89 GLY A CA 1
ATOM 739 C C . GLY A 1 89 ? -7.417 -13.669 -5.126 1.00 90.25 89 GLY A C 1
ATOM 740 O O . GLY A 1 89 ? -7.472 -14.891 -4.991 1.00 90.25 89 GLY A O 1
ATOM 741 N N . PHE A 1 90 ? -6.256 -13.013 -5.135 1.00 92.31 90 PHE A N 1
ATOM 742 C CA . PHE A 1 90 ? -4.961 -13.674 -5.067 1.00 92.31 90 PHE A CA 1
ATOM 743 C C . PHE A 1 90 ? -4.716 -14.313 -3.703 1.00 92.31 90 PHE A C 1
ATOM 745 O O . PHE A 1 90 ? -5.170 -13.838 -2.656 1.00 92.31 90 PHE A O 1
ATOM 752 N N . SER A 1 91 ? -3.943 -15.397 -3.723 1.00 91.44 91 SER A N 1
ATOM 753 C CA . SER A 1 91 ? -3.588 -16.128 -2.517 1.00 91.44 91 SER A CA 1
ATOM 754 C C . SER A 1 91 ? -2.753 -15.260 -1.558 1.00 91.44 91 SER A C 1
ATOM 756 O O . SER A 1 91 ? -2.060 -14.319 -1.973 1.00 91.44 91 SER A O 1
ATOM 758 N N . PRO A 1 92 ? -2.730 -15.596 -0.254 1.00 91.00 92 PRO A N 1
ATOM 759 C CA . PRO A 1 92 ? -1.809 -14.970 0.689 1.00 91.00 92 PRO A CA 1
ATOM 760 C C . PRO A 1 92 ? -0.337 -15.085 0.270 1.00 91.00 92 PRO A C 1
ATOM 762 O O . PRO A 1 92 ? 0.462 -14.238 0.659 1.00 91.00 92 PRO A O 1
ATOM 765 N N . VAL A 1 93 ? 0.023 -16.097 -0.525 1.00 93.88 93 VAL A N 1
ATOM 766 C CA . VAL A 1 93 ? 1.390 -16.293 -1.018 1.00 93.88 93 VAL A CA 1
ATOM 767 C C . VAL A 1 93 ? 1.744 -15.215 -2.039 1.00 93.88 93 VAL A C 1
ATOM 769 O O . VAL A 1 93 ? 2.748 -14.527 -1.861 1.00 93.88 93 VAL A O 1
ATOM 772 N N . VAL A 1 94 ? 0.885 -14.976 -3.035 1.00 94.69 94 VAL A N 1
ATOM 773 C CA . VAL A 1 94 ? 1.077 -13.887 -4.013 1.00 94.69 94 VAL A CA 1
ATOM 774 C C . VAL A 1 94 ? 1.164 -12.534 -3.318 1.00 94.69 94 VAL A C 1
ATOM 776 O O . VAL A 1 94 ? 2.003 -11.710 -3.672 1.00 94.69 94 VAL A O 1
ATOM 779 N N . ARG A 1 95 ? 0.358 -12.304 -2.277 1.00 93.81 95 ARG A N 1
ATOM 780 C CA . ARG A 1 95 ? 0.451 -11.081 -1.470 1.00 93.81 95 ARG A CA 1
ATOM 781 C C . ARG A 1 95 ? 1.854 -10.880 -0.884 1.00 93.81 95 ARG A C 1
ATOM 783 O O . ARG A 1 95 ? 2.365 -9.762 -0.908 1.00 93.81 95 ARG A O 1
ATOM 790 N N . GLN A 1 96 ? 2.483 -11.937 -0.371 1.00 94.69 96 GLN A N 1
ATOM 791 C CA . GLN A 1 96 ? 3.857 -11.838 0.130 1.00 94.69 96 GLN A CA 1
ATOM 792 C C . GLN A 1 96 ? 4.863 -11.626 -1.001 1.00 94.69 96 GLN A C 1
ATOM 794 O O . GLN A 1 96 ? 5.766 -10.807 -0.848 1.00 94.69 96 GLN A O 1
ATOM 799 N N . MET A 1 97 ? 4.668 -12.271 -2.154 1.00 96.38 97 MET A N 1
ATOM 800 C CA . MET A 1 97 ? 5.500 -12.040 -3.341 1.00 96.38 97 MET A CA 1
ATOM 801 C C . MET A 1 97 ? 5.447 -10.575 -3.802 1.00 96.38 97 MET A C 1
ATOM 803 O O . MET A 1 97 ? 6.487 -10.000 -4.111 1.00 96.38 97 MET A O 1
ATOM 807 N N . ILE A 1 98 ? 4.263 -9.943 -3.782 1.00 97.38 98 ILE A N 1
ATOM 808 C CA . ILE A 1 98 ? 4.089 -8.510 -4.076 1.00 97.38 98 ILE A CA 1
ATOM 809 C C . ILE A 1 98 ? 4.947 -7.662 -3.142 1.00 97.38 98 ILE A C 1
ATOM 811 O O . ILE A 1 98 ? 5.749 -6.856 -3.615 1.00 97.38 98 ILE A O 1
ATOM 815 N N . ASN A 1 99 ? 4.799 -7.854 -1.829 1.00 96.44 99 ASN A N 1
ATOM 816 C CA . ASN A 1 99 ? 5.554 -7.079 -0.848 1.00 96.44 99 ASN A CA 1
ATOM 817 C C . ASN A 1 99 ? 7.058 -7.279 -1.034 1.00 96.44 99 ASN A C 1
ATOM 819 O O . ASN A 1 99 ? 7.827 -6.321 -1.031 1.00 96.44 99 ASN A O 1
ATOM 823 N N . GLU A 1 100 ? 7.499 -8.516 -1.212 1.00 95.94 100 GLU A N 1
ATOM 824 C CA . GLU A 1 100 ? 8.918 -8.826 -1.280 1.00 95.94 100 GLU A CA 1
ATOM 825 C C . GLU A 1 100 ? 9.576 -8.291 -2.560 1.00 95.94 100 GLU A C 1
ATOM 827 O O . GLU A 1 100 ? 10.649 -7.689 -2.493 1.00 95.94 100 GLU A O 1
ATOM 832 N N . GLU A 1 101 ? 8.938 -8.451 -3.724 1.00 96.81 101 GLU A N 1
ATOM 833 C CA . GLU A 1 101 ? 9.477 -7.946 -4.992 1.00 96.81 101 GLU A CA 1
ATOM 834 C C . GLU A 1 101 ? 9.406 -6.419 -5.101 1.00 96.81 101 GLU A C 1
ATOM 836 O O . GLU A 1 101 ? 10.323 -5.823 -5.667 1.00 96.81 101 GLU A O 1
ATOM 841 N N . LEU A 1 102 ? 8.387 -5.759 -4.538 1.00 97.75 102 LEU A N 1
ATOM 842 C CA . LEU A 1 102 ? 8.350 -4.291 -4.468 1.00 97.75 102 LEU A CA 1
ATOM 843 C C . LEU A 1 102 ? 9.400 -3.742 -3.496 1.00 97.75 102 LEU A C 1
ATOM 845 O O . LEU A 1 102 ? 10.085 -2.774 -3.827 1.00 97.75 102 LEU A O 1
ATOM 849 N N . SER A 1 103 ? 9.592 -4.390 -2.339 1.00 97.06 103 SER A N 1
ATOM 850 C CA . SER A 1 103 ? 10.547 -3.939 -1.310 1.00 97.06 103 SER A CA 1
ATOM 851 C C . SER A 1 103 ? 11.999 -3.959 -1.783 1.00 97.06 103 SER A C 1
ATOM 853 O O . SER A 1 103 ? 12.825 -3.227 -1.243 1.00 97.06 103 SER A O 1
ATOM 855 N N . ARG A 1 104 ? 12.327 -4.759 -2.809 1.00 94.56 104 ARG A N 1
ATOM 856 C CA . ARG A 1 104 ? 13.640 -4.702 -3.473 1.00 94.56 104 ARG A CA 1
ATOM 857 C C . ARG A 1 104 ? 13.919 -3.325 -4.074 1.00 94.56 104 ARG A C 1
ATOM 859 O O . ARG A 1 104 ? 15.066 -2.884 -4.067 1.00 94.56 104 ARG A O 1
ATOM 866 N N . GLY A 1 105 ? 12.888 -2.694 -4.634 1.00 95.69 105 GLY A N 1
ATOM 867 C CA . GLY A 1 105 ? 12.969 -1.356 -5.201 1.00 95.69 105 GLY A CA 1
ATOM 868 C C . GLY A 1 105 ? 12.811 -0.299 -4.122 1.00 95.69 105 GLY A C 1
ATOM 869 O O . GLY A 1 105 ? 13.712 0.517 -3.947 1.00 95.69 105 GLY A O 1
ATOM 870 N N . ASP A 1 106 ? 11.691 -0.340 -3.403 1.00 97.56 106 ASP A N 1
ATOM 871 C CA . ASP A 1 106 ? 11.395 0.603 -2.330 1.00 97.56 106 ASP A CA 1
ATOM 872 C C . ASP A 1 106 ? 10.458 -0.006 -1.260 1.00 97.56 106 ASP A C 1
ATOM 874 O O . ASP A 1 106 ? 9.320 -0.387 -1.568 1.00 97.56 106 ASP A O 1
ATOM 878 N N . PRO A 1 107 ? 10.897 -0.108 0.009 1.00 95.88 107 PRO A N 1
ATOM 879 C CA . PRO A 1 107 ? 10.070 -0.650 1.085 1.00 95.88 107 PRO A CA 1
ATOM 880 C C . PRO A 1 107 ? 8.907 0.276 1.479 1.00 95.88 107 PRO A C 1
ATOM 882 O O . PRO A 1 107 ? 7.899 -0.213 1.995 1.00 95.88 107 PRO A O 1
ATOM 885 N N . GLY A 1 108 ? 9.002 1.587 1.228 1.00 95.31 108 GLY A N 1
ATOM 886 C CA . GLY A 1 108 ? 7.928 2.547 1.500 1.00 95.31 108 GLY A CA 1
ATOM 887 C C . GLY A 1 108 ? 6.708 2.316 0.605 1.00 95.31 108 GLY A C 1
ATOM 888 O O . GLY A 1 108 ? 5.590 2.155 1.097 1.00 95.31 108 GLY A O 1
ATOM 889 N N . LEU A 1 109 ? 6.931 2.192 -0.703 1.00 97.56 109 LEU A N 1
ATOM 890 C CA . LEU A 1 109 ? 5.931 1.844 -1.710 1.00 97.56 109 LEU A CA 1
ATOM 891 C C . LEU A 1 109 ? 5.306 0.475 -1.429 1.00 97.56 109 LEU A C 1
ATOM 893 O O . L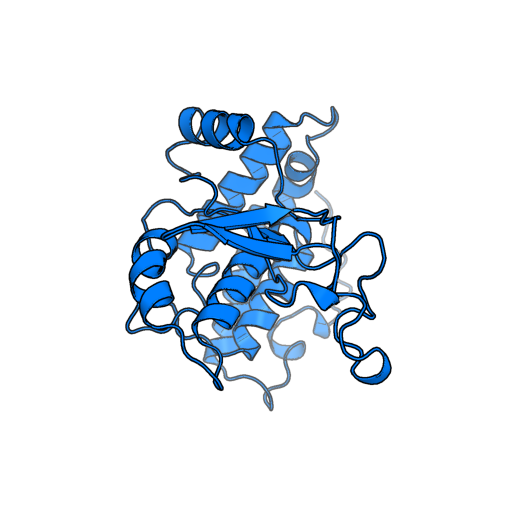EU A 1 109 ? 4.083 0.339 -1.467 1.00 97.56 109 LEU A O 1
ATOM 897 N N . SER A 1 110 ? 6.134 -0.527 -1.119 1.00 97.12 110 SER A N 1
ATOM 898 C CA . SER A 1 110 ? 5.666 -1.857 -0.710 1.00 97.12 110 SER A CA 1
ATOM 899 C C . SER A 1 110 ? 4.737 -1.774 0.504 1.00 97.12 110 SER A C 1
ATOM 901 O O . SER A 1 110 ? 3.622 -2.299 0.483 1.00 97.12 110 SER A O 1
ATOM 903 N N . THR A 1 111 ? 5.143 -1.024 1.532 1.00 95.25 111 THR A N 1
ATOM 904 C CA . THR A 1 111 ? 4.327 -0.798 2.730 1.00 95.25 111 THR A CA 1
ATOM 905 C C . THR A 1 111 ? 3.003 -0.129 2.375 1.00 95.25 111 THR A C 1
ATOM 907 O O . THR A 1 111 ? 1.960 -0.572 2.853 1.00 95.25 111 THR A O 1
ATOM 910 N N . LEU A 1 112 ? 3.015 0.891 1.513 1.00 95.81 112 LEU A N 1
ATOM 911 C CA . LEU A 1 112 ? 1.813 1.605 1.080 1.00 95.81 112 LEU A CA 1
ATOM 912 C C . LEU A 1 112 ? 0.813 0.682 0.364 1.00 95.81 112 LEU A C 1
ATOM 914 O O . LEU A 1 112 ? -0.375 0.707 0.682 1.00 95.81 112 LEU A O 1
ATOM 918 N N . VAL A 1 113 ? 1.289 -0.184 -0.537 1.00 96.69 113 VAL A N 1
ATOM 919 C CA . VAL A 1 113 ? 0.474 -1.243 -1.167 1.00 96.69 113 VAL A CA 1
ATOM 920 C C . VAL A 1 113 ? -0.079 -2.200 -0.109 1.00 96.69 113 VAL A C 1
ATOM 922 O O . VAL A 1 113 ? -1.282 -2.473 -0.075 1.00 96.69 113 VAL A O 1
ATOM 925 N N . GLY A 1 114 ? 0.775 -2.646 0.812 1.00 94.69 114 GLY A N 1
ATOM 926 C CA . GLY A 1 114 ? 0.408 -3.553 1.893 1.00 94.69 114 GLY A CA 1
ATOM 927 C C . GLY A 1 114 ? -0.663 -3.003 2.842 1.00 94.69 114 GLY A C 1
ATOM 928 O O . GLY A 1 114 ? -1.430 -3.794 3.396 1.00 94.69 114 GLY A O 1
ATOM 929 N N . LYS A 1 115 ? -0.776 -1.677 3.017 1.00 93.69 115 LYS A N 1
ATOM 930 C CA . LYS A 1 115 ? -1.809 -1.062 3.875 1.00 93.69 115 LYS A CA 1
ATOM 931 C C . LYS A 1 115 ? -3.223 -1.339 3.371 1.00 93.69 115 LYS A C 1
ATOM 933 O O . LYS A 1 115 ? -4.088 -1.675 4.179 1.00 93.69 115 LYS A O 1
ATOM 938 N N . ILE A 1 116 ? -3.452 -1.292 2.058 1.00 94.31 116 ILE A N 1
ATOM 939 C CA . ILE A 1 116 ? -4.754 -1.676 1.494 1.00 94.31 116 ILE A CA 1
ATOM 940 C C . ILE A 1 116 ? -5.030 -3.154 1.751 1.00 94.31 116 ILE A C 1
ATOM 942 O O . ILE A 1 116 ? -6.132 -3.507 2.173 1.00 94.31 116 ILE A O 1
ATOM 946 N N . HIS A 1 117 ? -4.025 -4.021 1.599 1.00 94.06 117 HIS A N 1
ATOM 947 C CA . HIS A 1 117 ? -4.220 -5.442 1.879 1.00 94.06 117 HIS A CA 1
ATOM 948 C C . HIS A 1 117 ? -4.600 -5.707 3.335 1.00 94.06 117 HIS A C 1
ATOM 950 O O . HIS A 1 117 ? -5.392 -6.613 3.600 1.00 94.06 117 HIS A O 1
ATOM 956 N N . TRP A 1 118 ? -4.046 -4.942 4.281 1.00 91.00 118 TRP A N 1
ATOM 957 C CA . TRP A 1 118 ? -4.430 -5.013 5.693 1.00 91.00 118 TRP A CA 1
ATOM 958 C C . TRP A 1 118 ? -5.898 -4.641 5.892 1.00 91.00 118 TRP A C 1
ATOM 960 O O . TRP A 1 118 ? -6.628 -5.407 6.512 1.00 91.00 118 TRP A O 1
ATOM 970 N N . ILE A 1 119 ? -6.351 -3.534 5.307 1.00 91.12 119 ILE A N 1
ATOM 971 C CA . ILE A 1 119 ? -7.747 -3.081 5.412 1.00 91.12 119 ILE A CA 1
ATOM 972 C C . ILE A 1 119 ? -8.708 -4.114 4.826 1.00 91.12 119 ILE A C 1
ATOM 974 O O . ILE A 1 119 ? -9.679 -4.499 5.473 1.00 91.12 119 ILE A O 1
ATOM 978 N N . VAL A 1 120 ? -8.393 -4.652 3.648 1.00 91.88 120 VAL A N 1
ATOM 979 C CA . VAL A 1 120 ? -9.169 -5.742 3.040 1.00 91.88 120 VAL A CA 1
ATOM 980 C C . VAL A 1 120 ? -9.204 -6.977 3.945 1.00 91.88 120 VAL A C 1
ATOM 982 O O . VAL A 1 120 ? -10.256 -7.591 4.105 1.00 91.88 120 VAL A O 1
ATOM 985 N N . SER A 1 121 ? -8.083 -7.316 4.590 1.00 89.69 121 SER A N 1
ATOM 986 C CA . SER A 1 121 ? -8.017 -8.454 5.520 1.00 89.69 121 SER A CA 1
ATOM 987 C C . SER A 1 121 ? -8.893 -8.245 6.761 1.00 89.69 121 SER A C 1
ATOM 989 O O . SER A 1 121 ? -9.479 -9.208 7.248 1.00 89.69 121 SER A O 1
ATOM 991 N N . ILE A 1 122 ? -9.011 -7.006 7.253 1.00 86.81 122 ILE A N 1
ATOM 992 C CA . ILE A 1 122 ? -9.904 -6.653 8.369 1.00 86.81 122 ILE A CA 1
ATOM 993 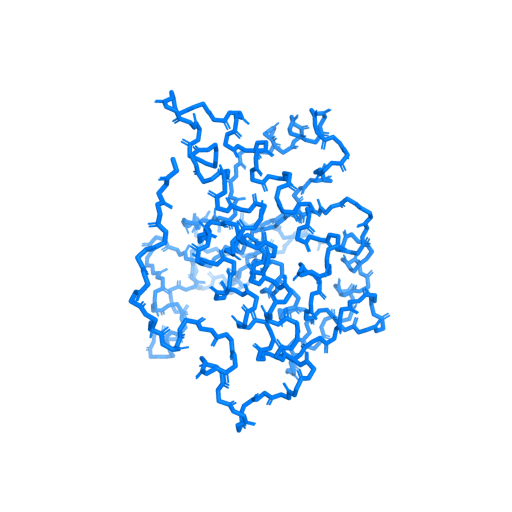C C . ILE A 1 122 ? -11.369 -6.838 7.955 1.00 86.81 122 ILE A C 1
ATOM 995 O O . ILE A 1 122 ? -12.147 -7.419 8.709 1.00 86.81 122 ILE A O 1
ATOM 999 N N . MET A 1 123 ? -11.745 -6.402 6.749 1.00 89.19 123 MET A N 1
ATOM 1000 C CA . MET A 1 123 ? -13.127 -6.510 6.265 1.00 89.19 123 MET A CA 1
ATOM 1001 C C . MET A 1 123 ? -13.539 -7.954 5.938 1.00 89.19 123 MET A C 1
ATOM 1003 O O . MET A 1 123 ? -14.685 -8.335 6.159 1.00 89.19 123 MET A O 1
ATOM 1007 N N . PHE A 1 124 ? -12.617 -8.773 5.428 1.00 82.88 124 PHE A N 1
ATOM 1008 C CA . PHE A 1 124 ? -12.889 -10.141 4.966 1.00 82.88 124 PHE A CA 1
ATOM 1009 C C . PHE A 1 124 ? -12.357 -11.228 5.924 1.00 82.88 124 PHE A C 1
ATOM 1011 O O . PHE A 1 124 ? -12.108 -12.364 5.522 1.00 82.88 124 PHE A O 1
ATOM 1018 N N . ASN A 1 125 ? -12.148 -10.909 7.206 1.00 75.06 125 ASN A N 1
ATOM 1019 C CA . ASN A 1 125 ? -11.640 -11.885 8.171 1.00 75.06 125 ASN A CA 1
ATOM 1020 C C . ASN A 1 125 ? -12.578 -13.110 8.268 1.00 75.06 125 ASN A C 1
ATOM 1022 O O . ASN A 1 125 ? -13.796 -12.972 8.367 1.00 75.06 125 ASN A O 1
ATOM 1026 N N . ARG A 1 126 ? -11.993 -14.317 8.292 1.00 65.19 126 ARG A N 1
ATOM 1027 C CA . ARG A 1 126 ? -12.689 -15.615 8.362 1.00 65.19 126 ARG A CA 1
ATOM 1028 C C . ARG A 1 126 ? -13.644 -15.756 9.548 1.00 65.19 126 ARG A C 1
ATOM 1030 O O . ARG A 1 126 ? -14.562 -16.563 9.468 1.00 65.19 126 ARG A O 1
ATOM 1037 N N . VAL A 1 127 ? -13.415 -15.022 10.638 1.00 69.00 127 VAL A N 1
ATOM 1038 C CA . VAL A 1 127 ? -14.270 -15.088 11.834 1.00 69.00 127 VAL A CA 1
ATOM 1039 C C . VAL A 1 127 ? -15.501 -14.185 11.693 1.00 69.00 127 VAL A C 1
ATOM 1041 O O . VAL A 1 127 ? -16.597 -14.583 12.069 1.00 69.00 127 VAL A O 1
ATOM 1044 N N . HIS A 1 128 ? -15.337 -12.991 11.116 1.00 70.44 128 HIS A N 1
ATOM 1045 C CA . HIS A 1 128 ? -16.398 -11.990 10.983 1.00 70.44 128 HIS A CA 1
ATOM 1046 C C . HIS A 1 128 ? -16.212 -11.195 9.687 1.00 70.44 128 HIS A C 1
ATOM 1048 O O . HIS A 1 128 ? -15.545 -10.161 9.672 1.00 70.44 128 HIS A O 1
ATOM 1054 N N . ALA A 1 129 ? -16.806 -11.670 8.591 1.00 80.62 129 ALA A N 1
ATOM 1055 C CA . ALA A 1 129 ? -16.803 -10.924 7.338 1.00 80.62 129 ALA A CA 1
ATOM 1056 C C . ALA A 1 129 ? -17.753 -9.718 7.440 1.00 80.62 129 ALA A C 1
ATOM 1058 O O . ALA A 1 129 ? -18.971 -9.875 7.555 1.00 80.62 129 ALA A O 1
ATOM 1059 N N . ARG A 1 130 ? -17.198 -8.508 7.363 1.00 88.50 130 ARG A N 1
ATOM 1060 C CA . ARG A 1 130 ? -17.922 -7.233 7.325 1.00 88.50 130 ARG A CA 1
ATOM 1061 C C . ARG A 1 130 ? -18.307 -6.891 5.891 1.00 88.50 130 ARG A C 1
ATOM 1063 O O . ARG A 1 130 ? -17.676 -6.062 5.236 1.00 88.50 130 ARG A O 1
ATOM 1070 N N . ARG A 1 131 ? -19.331 -7.590 5.388 1.00 90.06 131 ARG A N 1
ATOM 1071 C CA . ARG A 1 131 ? -19.861 -7.399 4.024 1.00 90.06 131 ARG A CA 1
ATOM 1072 C C . ARG A 1 131 ? -20.309 -5.966 3.765 1.00 90.06 131 ARG A C 1
ATOM 1074 O O . ARG A 1 131 ? -20.070 -5.462 2.679 1.00 90.06 131 ARG A O 1
ATOM 1081 N N . ASP A 1 132 ? -20.865 -5.313 4.778 1.00 91.69 132 ASP A N 1
ATOM 1082 C CA . ASP A 1 132 ? -21.237 -3.900 4.753 1.00 91.69 132 ASP A CA 1
ATOM 1083 C C . ASP A 1 132 ? -20.046 -2.997 4.392 1.00 91.69 132 ASP A C 1
ATOM 1085 O O . ASP A 1 132 ? -20.148 -2.155 3.503 1.00 91.69 132 ASP A O 1
ATOM 1089 N N . LEU A 1 133 ? -18.879 -3.236 5.001 1.00 91.88 133 LEU A N 1
ATOM 1090 C CA . LEU A 1 133 ? -17.661 -2.492 4.678 1.00 91.88 133 LEU A CA 1
ATOM 1091 C C . LEU A 1 133 ? -17.115 -2.870 3.293 1.00 91.88 133 LEU A C 1
ATOM 1093 O O . LEU A 1 133 ? -16.651 -2.003 2.558 1.00 91.88 133 LEU A O 1
ATOM 1097 N N . LEU A 1 134 ? -17.184 -4.145 2.897 1.00 93.19 134 LEU A N 1
ATOM 1098 C CA . LEU A 1 134 ? -16.754 -4.562 1.556 1.00 93.19 134 LEU A CA 1
ATOM 1099 C C . LEU A 1 134 ? -17.590 -3.891 0.462 1.00 93.19 134 LEU A C 1
ATOM 1101 O O . LEU A 1 134 ? -17.027 -3.395 -0.511 1.00 93.19 134 LEU A O 1
ATOM 1105 N N . GLU A 1 135 ? -18.907 -3.828 0.630 1.00 93.94 135 GLU A N 1
ATOM 1106 C CA . GLU A 1 135 ? -19.821 -3.160 -0.300 1.00 93.94 135 GLU A CA 1
ATOM 1107 C C . GLU A 1 135 ? -19.567 -1.649 -0.362 1.00 93.94 135 GLU A C 1
ATOM 1109 O O . GLU A 1 135 ? -19.552 -1.075 -1.450 1.00 93.94 135 GLU A O 1
ATOM 1114 N N . GLU A 1 136 ? -19.291 -1.005 0.775 1.00 93.38 136 GLU A N 1
ATOM 1115 C CA . GLU A 1 136 ? -19.017 0.433 0.809 1.00 93.38 136 GLU A CA 1
ATOM 1116 C C . GLU A 1 136 ? -17.645 0.801 0.213 1.00 93.38 136 GLU A C 1
ATOM 1118 O O . GLU A 1 136 ? -17.510 1.792 -0.516 1.00 93.38 136 GLU A O 1
ATOM 1123 N N . PHE A 1 137 ? -16.598 0.041 0.544 1.00 94.56 137 PHE A N 1
ATOM 1124 C CA . PHE A 1 137 ? -15.220 0.411 0.216 1.00 94.56 137 PHE A CA 1
ATOM 1125 C C . PHE A 1 137 ? -14.717 -0.192 -1.090 1.00 94.56 137 PHE A C 1
ATOM 1127 O O . PHE A 1 137 ? -13.856 0.425 -1.721 1.00 94.56 137 PHE A O 1
ATOM 1134 N N . SER A 1 138 ? -15.241 -1.333 -1.547 1.00 95.25 138 SER A N 1
ATOM 1135 C CA . SER A 1 138 ? -14.774 -1.941 -2.800 1.00 95.25 138 SER A CA 1
ATOM 1136 C C . SER A 1 138 ? -14.846 -1.002 -4.009 1.00 95.25 138 SER A C 1
ATOM 1138 O O . SER A 1 138 ? -13.820 -0.894 -4.680 1.00 95.25 138 SER A O 1
ATOM 1140 N N . PRO A 1 139 ? -15.909 -0.196 -4.242 1.00 95.50 139 PRO A N 1
ATOM 1141 C CA . PRO A 1 139 ? -15.941 0.714 -5.389 1.00 95.50 139 PRO A CA 1
ATOM 1142 C C . PRO A 1 139 ? -14.863 1.803 -5.317 1.00 95.50 139 PRO A C 1
ATOM 1144 O O . PRO A 1 139 ? -14.375 2.269 -6.347 1.00 95.50 139 PRO A O 1
ATOM 1147 N N . LYS A 1 140 ? -14.471 2.207 -4.098 1.00 95.12 140 LYS A N 1
ATOM 1148 C CA . LYS A 1 140 ? -13.378 3.162 -3.866 1.00 95.12 140 LYS A CA 1
ATOM 1149 C C . LYS A 1 140 ? -12.024 2.493 -4.135 1.00 95.12 140 LYS A C 1
ATOM 1151 O O . LYS A 1 140 ? -11.158 3.094 -4.761 1.00 95.12 140 LYS A O 1
ATOM 1156 N N . LEU A 1 141 ? -11.847 1.244 -3.699 1.00 95.62 141 LEU A N 1
ATOM 1157 C CA . LEU A 1 141 ? -10.602 0.482 -3.857 1.00 95.62 141 LEU A CA 1
ATOM 1158 C C . LEU A 1 141 ? -10.331 0.052 -5.304 1.00 95.62 141 LEU A C 1
ATOM 1160 O O . LEU A 1 141 ? -9.170 -0.009 -5.703 1.00 95.62 141 LEU A O 1
ATOM 1164 N N . THR A 1 142 ? -11.374 -0.230 -6.085 1.00 96.62 142 THR A N 1
ATOM 1165 C CA . THR A 1 142 ? -11.277 -0.660 -7.491 1.00 96.62 142 THR A CA 1
ATOM 1166 C C . THR A 1 142 ? -11.501 0.478 -8.489 1.00 96.62 142 THR A C 1
ATOM 1168 O O . THR A 1 142 ? -11.542 0.241 -9.698 1.00 96.62 142 THR A O 1
ATOM 1171 N N . GLY A 1 143 ? -11.701 1.709 -8.008 1.00 96.94 143 GLY A N 1
ATOM 1172 C CA . GLY A 1 143 ? -11.874 2.887 -8.854 1.00 96.94 143 GLY A CA 1
ATOM 1173 C C . GLY A 1 143 ? -10.650 3.146 -9.736 1.00 96.94 143 GLY A C 1
ATOM 1174 O O . GLY A 1 143 ? -9.562 2.687 -9.442 1.00 96.94 143 GLY A O 1
ATOM 1175 N N . LYS A 1 144 ? -10.800 3.911 -10.826 1.00 97.06 144 LYS A N 1
ATOM 1176 C CA . LYS A 1 144 ? -9.709 4.135 -11.804 1.00 97.06 144 LYS A CA 1
ATOM 1177 C C . LYS A 1 144 ? -8.459 4.798 -11.219 1.00 97.06 144 LYS A C 1
ATOM 1179 O O . LYS A 1 144 ? -7.380 4.655 -11.788 1.00 97.06 144 LYS A O 1
ATOM 1184 N N . VAL A 1 145 ? -8.638 5.588 -10.166 1.00 97.75 145 VAL A N 1
ATOM 1185 C CA . VAL A 1 145 ? -7.583 6.315 -9.462 1.00 97.75 145 VAL A CA 1
ATOM 1186 C C . VAL A 1 145 ? -7.598 5.810 -8.021 1.00 97.75 145 VAL A C 1
ATOM 1188 O O . VAL A 1 145 ? -8.674 5.778 -7.418 1.00 97.75 145 VAL A O 1
ATOM 1191 N N . PRO A 1 146 ? -6.455 5.386 -7.465 1.00 97.19 146 PRO A N 1
ATOM 1192 C CA . PRO A 1 146 ? -6.441 4.709 -6.191 1.00 97.19 146 PRO A CA 1
ATOM 1193 C C . PRO A 1 146 ? -6.540 5.697 -5.043 1.00 97.19 146 PRO A C 1
ATOM 1195 O O . PRO A 1 146 ? -5.982 6.799 -5.067 1.00 97.19 146 PRO A O 1
ATOM 1198 N N . TYR A 1 147 ? -7.186 5.228 -3.987 1.00 96.25 147 TYR A N 1
ATOM 1199 C CA . TYR A 1 147 ? -7.021 5.807 -2.673 1.00 96.25 147 TYR A CA 1
ATOM 1200 C C . TYR A 1 147 ? -5.832 5.174 -1.951 1.00 96.25 147 TYR A C 1
ATOM 1202 O O . TYR A 1 147 ? -5.435 4.031 -2.216 1.00 96.25 147 TYR A O 1
ATOM 1210 N N . ILE A 1 148 ? -5.305 5.912 -0.983 1.00 95.25 148 ILE A N 1
ATOM 1211 C CA . ILE A 1 148 ? -4.441 5.366 0.060 1.00 95.25 148 ILE A CA 1
ATOM 1212 C C . ILE A 1 148 ? -5.213 5.292 1.374 1.00 95.25 148 ILE A C 1
ATOM 1214 O O . ILE A 1 148 ? -6.294 5.869 1.520 1.00 95.25 148 ILE A O 1
ATOM 1218 N N . ALA A 1 149 ? -4.661 4.581 2.345 1.00 92.44 149 ALA A N 1
ATOM 1219 C CA . ALA A 1 149 ? -5.251 4.489 3.664 1.00 92.44 149 ALA A CA 1
ATOM 1220 C C . ALA A 1 149 ? -4.194 4.130 4.700 1.00 92.44 149 ALA A C 1
ATOM 1222 O O . ALA A 1 149 ? -3.142 3.574 4.371 1.00 92.44 149 ALA A O 1
ATOM 1223 N N . CYS A 1 150 ? -4.512 4.405 5.958 1.00 91.06 150 CYS A N 1
ATOM 1224 C CA . CYS A 1 150 ? -3.642 4.121 7.080 1.00 91.06 150 CYS A CA 1
ATOM 1225 C C . CYS A 1 150 ? -4.323 3.167 8.061 1.00 91.06 150 CYS A C 1
ATOM 1227 O O . CYS A 1 150 ? -5.527 3.256 8.292 1.00 91.06 150 CYS A O 1
ATOM 1229 N N . VAL A 1 151 ? -3.521 2.282 8.655 1.00 89.44 151 VAL A N 1
ATOM 1230 C CA . VAL A 1 151 ? -3.917 1.437 9.785 1.00 89.44 151 VAL A CA 1
ATOM 1231 C C . VAL A 1 151 ? -3.152 1.907 11.020 1.00 89.44 151 VAL A C 1
ATOM 1233 O O . VAL A 1 151 ? -1.916 1.938 11.003 1.00 89.44 151 VAL A O 1
ATOM 1236 N N . CYS A 1 152 ? -3.895 2.264 12.064 1.00 88.56 152 CYS A N 1
ATOM 1237 C CA . CYS A 1 152 ? -3.443 2.919 13.285 1.00 88.56 152 CYS A CA 1
ATOM 1238 C C . CYS A 1 152 ? -3.614 1.967 14.475 1.00 88.56 152 CYS A C 1
ATOM 1240 O O . CYS A 1 152 ? -4.700 1.861 15.046 1.00 88.56 152 CYS A O 1
ATOM 1242 N N . ILE A 1 153 ? -2.541 1.265 14.839 1.00 85.50 153 ILE A N 1
ATOM 1243 C CA . ILE A 1 153 ? -2.573 0.246 15.899 1.00 85.50 153 ILE A CA 1
ATOM 1244 C C . ILE A 1 153 ? -1.758 0.702 17.103 1.00 85.50 153 ILE A C 1
ATOM 1246 O O . ILE A 1 153 ? -2.324 0.830 18.183 1.00 85.50 153 ILE A O 1
ATOM 1250 N N . THR A 1 154 ? -0.476 1.005 16.899 1.00 86.00 154 THR A N 1
ATOM 1251 C CA . THR A 1 154 ? 0.476 1.331 17.966 1.00 86.00 154 THR A CA 1
ATOM 1252 C C . THR A 1 154 ? 0.033 2.523 18.814 1.00 86.00 154 THR A C 1
ATOM 1254 O O . THR A 1 154 ? -0.313 3.587 18.291 1.00 86.00 154 THR A O 1
ATOM 1257 N N . GLU A 1 155 ? 0.099 2.348 20.129 1.00 83.44 155 GLU A N 1
ATOM 1258 C CA . GLU A 1 155 ? -0.165 3.360 21.154 1.00 83.44 155 GLU A CA 1
ATOM 1259 C C . GLU A 1 155 ? 1.154 3.776 21.831 1.00 83.44 155 GLU A C 1
ATOM 1261 O O . GLU A 1 155 ? 2.135 3.031 21.763 1.00 83.44 155 GLU A O 1
ATOM 1266 N N . PRO A 1 156 ? 1.226 4.954 22.483 1.00 83.00 156 PRO A N 1
ATOM 1267 C CA . PRO A 1 156 ? 2.409 5.364 23.248 1.00 83.00 156 PRO A CA 1
ATOM 1268 C C . PRO A 1 156 ? 2.886 4.323 24.270 1.00 83.00 156 PRO A C 1
ATOM 1270 O O . PRO A 1 156 ? 4.088 4.117 24.420 1.00 83.00 156 PRO A O 1
ATOM 1273 N N . GLU A 1 157 ? 1.940 3.641 24.917 1.00 75.12 157 GLU A N 1
ATOM 1274 C CA . GLU A 1 157 ? 2.172 2.616 25.943 1.00 75.12 157 GLU A CA 1
ATOM 1275 C C . GLU A 1 157 ? 2.590 1.251 25.362 1.00 75.12 157 GLU A C 1
ATOM 1277 O O . GLU A 1 157 ? 3.038 0.365 26.095 1.00 75.12 157 GLU A O 1
ATOM 1282 N N . GLY A 1 158 ? 2.437 1.029 24.050 1.00 75.00 158 GLY A N 1
ATOM 1283 C CA . GLY A 1 158 ? 2.645 -0.305 23.499 1.00 75.00 158 GLY A CA 1
ATOM 1284 C C . GLY A 1 158 ? 2.452 -0.466 21.994 1.00 75.00 158 GLY A C 1
ATOM 1285 O O . GLY A 1 158 ? 1.588 0.139 21.361 1.00 75.00 158 GLY A O 1
ATOM 1286 N N . GLY A 1 159 ? 3.261 -1.360 21.422 1.00 78.94 159 GLY A N 1
ATOM 1287 C CA . GLY A 1 159 ? 3.188 -1.776 20.020 1.00 78.94 159 GLY A CA 1
ATOM 1288 C C . GLY A 1 159 ? 3.228 -3.291 19.880 1.00 78.94 159 GLY A C 1
ATOM 1289 O O . GLY A 1 159 ? 2.235 -3.904 19.517 1.00 78.94 159 GLY A O 1
ATOM 1290 N N . ALA A 1 160 ? 4.361 -3.917 20.208 1.00 78.94 160 ALA A N 1
ATOM 1291 C CA . ALA A 1 160 ? 4.518 -5.374 20.103 1.00 78.94 160 ALA A CA 1
ATOM 1292 C C . ALA A 1 160 ? 3.664 -6.159 21.117 1.00 78.94 160 ALA A C 1
ATOM 1294 O O . ALA A 1 160 ? 3.284 -7.295 20.866 1.00 78.94 160 ALA A O 1
ATOM 1295 N N . ASN A 1 161 ? 3.361 -5.542 22.256 1.00 77.62 161 ASN A N 1
ATOM 1296 C CA . ASN A 1 161 ? 2.569 -6.094 23.351 1.00 77.62 161 ASN A CA 1
ATOM 1297 C C . ASN A 1 161 ? 1.056 -5.865 23.185 1.00 77.62 161 ASN A C 1
ATOM 1299 O O . ASN A 1 161 ? 0.286 -6.269 24.048 1.00 77.62 161 ASN A O 1
ATOM 1303 N N . ILE A 1 162 ? 0.624 -5.238 22.084 1.00 72.31 162 ILE A N 1
ATOM 1304 C CA . ILE A 1 162 ? -0.777 -4.855 21.872 1.00 72.31 162 ILE A CA 1
ATOM 1305 C C . ILE A 1 162 ? -1.722 -6.058 21.739 1.00 72.31 162 ILE A C 1
ATOM 1307 O O . ILE A 1 162 ? -2.882 -5.988 22.136 1.00 72.31 162 ILE A O 1
ATOM 1311 N N . GLU A 1 163 ? -1.197 -7.172 21.229 1.00 69.44 163 GLU A N 1
ATOM 1312 C CA . GLU A 1 163 ? -1.897 -8.453 21.096 1.00 69.44 163 GLU A CA 1
ATOM 1313 C C . GLU A 1 163 ? -1.475 -9.461 22.179 1.00 69.44 163 GLU A C 1
ATOM 1315 O O . GLU A 1 163 ? -1.815 -10.636 22.071 1.00 69.44 163 GLU A O 1
ATOM 1320 N N . ASP A 1 164 ? -0.726 -9.042 23.209 1.00 75.38 164 ASP A N 1
ATOM 1321 C CA . ASP A 1 164 ? -0.269 -9.952 24.261 1.00 75.38 164 ASP A CA 1
ATOM 1322 C C . ASP A 1 164 ? -1.457 -10.376 25.147 1.00 75.38 164 ASP A C 1
ATOM 1324 O O . ASP A 1 164 ? -1.989 -9.560 25.914 1.00 75.38 164 ASP A O 1
ATOM 1328 N N . PRO A 1 165 ? -1.885 -11.652 25.089 1.00 70.25 165 PRO A N 1
ATOM 1329 C CA . PRO A 1 165 ? -3.030 -12.116 25.859 1.00 70.25 165 PRO A CA 1
ATOM 1330 C C . PRO A 1 165 ? -2.758 -12.100 27.369 1.00 70.25 165 PRO A C 1
ATOM 1332 O O . PRO A 1 165 ? -3.707 -12.010 28.146 1.00 70.25 165 PRO A O 1
ATOM 1335 N N . SER A 1 166 ? -1.490 -12.147 27.803 1.00 77.88 166 SER A N 1
ATOM 1336 C CA . SER A 1 166 ? -1.121 -12.056 29.223 1.00 77.88 166 SER A CA 1
ATOM 1337 C C . SER A 1 166 ? -1.378 -10.670 29.812 1.00 77.88 166 SER A C 1
ATOM 1339 O O . SER A 1 166 ? -1.558 -10.533 31.021 1.00 77.88 166 SER A O 1
ATOM 1341 N N . LEU A 1 167 ? -1.447 -9.650 28.954 1.00 72.56 167 LEU A N 1
ATOM 1342 C CA . LEU A 1 167 ? -1.775 -8.287 29.343 1.00 72.56 167 LEU A CA 1
ATOM 1343 C C . LEU A 1 167 ? -3.275 -8.008 29.273 1.00 72.56 167 LEU A C 1
ATOM 1345 O O . LEU A 1 167 ? -3.673 -6.877 29.528 1.00 72.56 167 LEU A O 1
ATOM 1349 N N . GLU A 1 168 ? -4.114 -8.996 28.934 1.00 71.50 168 GLU A N 1
ATOM 1350 C CA . GLU A 1 168 ? -5.573 -8.848 28.835 1.00 71.50 168 GLU A CA 1
ATOM 1351 C C . GLU A 1 168 ? -5.984 -7.632 27.984 1.00 71.50 168 GLU A C 1
ATOM 1353 O O . GLU A 1 168 ? -6.919 -6.907 28.340 1.00 71.50 168 GLU A O 1
ATOM 1358 N N . PHE A 1 169 ? -5.239 -7.362 26.904 1.00 64.06 169 PHE A N 1
ATOM 1359 C CA . PHE A 1 169 ? -5.427 -6.202 26.024 1.00 64.06 169 PHE A CA 1
ATOM 1360 C C . PHE A 1 169 ? -5.328 -4.832 26.724 1.00 64.06 169 PHE A C 1
ATOM 1362 O O . PHE A 1 169 ? -5.788 -3.834 26.182 1.00 64.06 169 PHE A O 1
ATOM 1369 N N . ARG A 1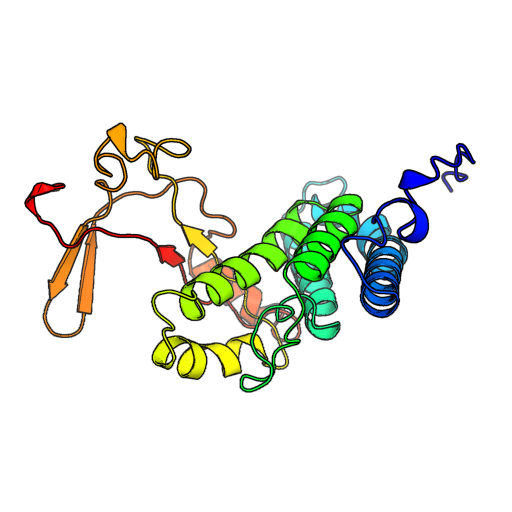 170 ? -4.708 -4.733 27.910 1.00 60.25 170 ARG A N 1
ATOM 1370 C CA . ARG A 1 170 ? -4.555 -3.467 28.666 1.00 60.25 170 ARG A CA 1
ATOM 1371 C C . ARG A 1 170 ? -3.743 -2.390 27.939 1.00 60.25 170 ARG A C 1
ATOM 1373 O O . ARG A 1 170 ? -3.739 -1.240 28.350 1.00 60.25 170 ARG A O 1
ATOM 1380 N N . THR A 1 171 ? -3.040 -2.755 26.877 1.00 61.56 171 THR A N 1
ATOM 1381 C CA . THR A 1 171 ? -2.259 -1.853 26.019 1.00 61.56 171 THR A CA 1
ATOM 1382 C C . THR A 1 171 ? -3.044 -1.378 24.789 1.00 61.56 171 THR A C 1
ATOM 1384 O O . THR A 1 171 ? -2.463 -0.727 23.931 1.00 61.56 171 THR A O 1
ATOM 1387 N N . LEU A 1 172 ? -4.329 -1.751 24.672 1.00 62.41 172 LEU A N 1
ATOM 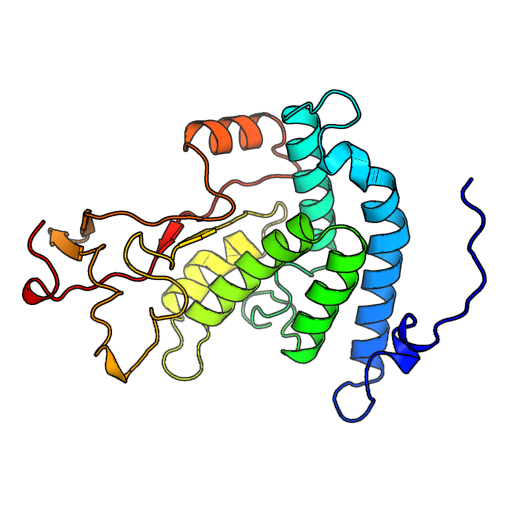1388 C CA . LEU A 1 172 ? -5.323 -1.249 23.704 1.00 62.41 172 LEU A CA 1
ATOM 1389 C C . LEU A 1 172 ? -6.296 -0.265 24.382 1.00 62.41 172 LEU A C 1
ATOM 1391 O O . LEU A 1 172 ? -7.493 -0.241 24.094 1.00 62.41 172 LEU A O 1
ATOM 1395 N N . ASN A 1 173 ? -5.796 0.487 25.355 1.00 61.78 173 ASN A N 1
ATOM 1396 C CA . ASN A 1 173 ? -6.616 1.232 26.306 1.00 61.78 173 ASN A CA 1
ATOM 1397 C C . ASN A 1 173 ? -6.586 2.743 26.069 1.00 61.78 173 ASN A C 1
ATOM 1399 O O . ASN A 1 173 ? -7.341 3.463 26.713 1.00 61.78 173 ASN A O 1
ATOM 1403 N N . VAL A 1 174 ? -5.729 3.244 25.174 1.00 60.84 174 VAL A N 1
ATOM 1404 C CA . VAL A 1 174 ? -5.567 4.692 25.015 1.00 60.84 174 VAL A CA 1
ATOM 1405 C C . VAL A 1 174 ? -6.671 5.285 24.143 1.00 60.84 174 VAL A C 1
ATOM 1407 O O . VAL A 1 174 ? -6.944 6.468 24.284 1.00 60.84 174 VAL A O 1
ATOM 1410 N N . VAL A 1 175 ? -7.315 4.512 23.251 1.00 68.50 175 VAL A N 1
ATOM 1411 C CA . VAL A 1 175 ? -8.394 5.044 22.397 1.00 68.50 175 VAL A CA 1
ATOM 1412 C C . VAL A 1 175 ? -9.769 4.487 22.756 1.00 68.50 175 VAL A C 1
ATOM 1414 O O . VAL A 1 175 ? -10.112 3.357 22.397 1.00 68.50 175 VAL A O 1
ATOM 1417 N N . ILE A 1 176 ? -10.572 5.321 23.418 1.00 74.88 176 ILE A N 1
ATOM 1418 C CA . ILE A 1 176 ? -11.919 4.990 23.893 1.00 74.88 176 ILE A CA 1
ATOM 1419 C C . ILE A 1 176 ? -12.955 5.537 22.916 1.00 74.88 176 ILE A C 1
ATOM 1421 O O . ILE A 1 176 ? -12.935 6.717 22.557 1.00 74.88 176 ILE A O 1
ATOM 1425 N N . ALA A 1 177 ? -13.887 4.679 22.509 1.00 84.12 177 ALA A N 1
ATOM 1426 C CA . ALA A 1 177 ? -15.012 5.037 21.665 1.00 84.12 177 ALA A CA 1
ATOM 1427 C C . ALA A 1 177 ? -16.276 5.221 22.510 1.00 84.12 177 ALA A C 1
ATOM 1429 O O . ALA A 1 177 ? -16.914 4.260 22.938 1.00 84.12 177 ALA A O 1
ATOM 1430 N N . LYS A 1 178 ? -16.686 6.474 22.716 1.00 85.44 178 LYS A N 1
ATOM 1431 C CA . LYS A 1 178 ? -17.943 6.805 23.390 1.00 85.44 178 LYS A CA 1
ATOM 1432 C C . LYS A 1 178 ? -19.049 7.004 22.365 1.00 85.44 178 LYS A C 1
ATOM 1434 O O . LYS A 1 178 ? -19.013 7.951 21.580 1.00 85.44 178 LYS A O 1
ATOM 1439 N N . LYS A 1 179 ? -20.069 6.147 22.405 1.00 88.38 179 LYS A N 1
ATOM 1440 C CA . LYS A 1 179 ? -21.237 6.282 21.531 1.00 88.38 179 LYS A CA 1
ATOM 1441 C C . LYS A 1 179 ? -22.001 7.578 21.828 1.00 88.38 179 LYS A C 1
ATOM 1443 O O . LYS A 1 179 ? -22.385 7.835 22.971 1.00 88.38 179 LYS A O 1
ATOM 1448 N N . GLN A 1 180 ? -22.263 8.367 20.791 1.00 89.62 180 GLN A N 1
ATOM 1449 C CA . GLN A 1 180 ? -23.086 9.571 20.825 1.00 89.62 180 GLN A CA 1
ATOM 1450 C C . GLN A 1 180 ? -24.052 9.554 19.632 1.00 89.62 180 GLN A C 1
ATOM 1452 O O . GLN A 1 180 ? -23.691 9.885 18.504 1.00 89.62 180 GLN A O 1
ATOM 1457 N N . GLY A 1 181 ? -25.299 9.145 19.888 1.00 91.94 181 GLY A N 1
ATOM 1458 C CA . GLY A 1 181 ? -26.310 8.986 18.841 1.00 91.94 181 GLY A CA 1
ATOM 1459 C C . GLY A 1 181 ? -25.956 7.860 17.865 1.00 91.94 181 GLY A C 1
ATOM 1460 O O . GLY A 1 181 ? -25.844 6.699 18.268 1.00 91.94 181 GLY A O 1
ATOM 1461 N N . ASP A 1 182 ? -25.797 8.220 16.593 1.00 91.69 182 ASP A N 1
ATOM 1462 C CA . ASP A 1 182 ? -25.390 7.363 15.473 1.00 91.69 182 ASP A CA 1
ATOM 1463 C C . ASP A 1 182 ? -23.871 7.373 15.214 1.00 91.69 182 ASP A C 1
ATOM 1465 O O . ASP A 1 182 ? -23.399 6.718 14.287 1.00 91.69 182 ASP A O 1
ATOM 1469 N N . SER A 1 183 ? -23.101 8.073 16.051 1.00 90.19 183 SER A N 1
ATOM 1470 C CA . SER A 1 183 ? -21.653 8.234 15.909 1.00 90.19 183 SER A CA 1
ATOM 1471 C C . SER A 1 183 ? -20.888 7.817 17.169 1.00 90.19 183 SER A C 1
ATOM 1473 O O . SER A 1 183 ? -21.474 7.559 18.225 1.00 90.19 183 SER A O 1
ATOM 1475 N N . TYR A 1 184 ? -19.562 7.755 17.056 1.00 87.38 184 TYR A N 1
ATOM 1476 C CA . TYR A 1 184 ? -18.655 7.563 18.182 1.00 87.38 184 TYR A CA 1
ATOM 1477 C C . TYR A 1 184 ? -17.713 8.758 18.297 1.00 87.38 184 TYR A C 1
ATOM 1479 O O . TYR A 1 184 ? -17.114 9.180 17.309 1.00 87.38 184 TYR A O 1
ATOM 1487 N N . ILE A 1 185 ? -17.551 9.269 19.516 1.00 87.62 185 ILE A N 1
ATOM 1488 C CA . ILE A 1 185 ? -16.447 10.160 19.868 1.00 87.62 185 ILE A CA 1
ATOM 1489 C C . ILE A 1 185 ? -15.265 9.278 20.250 1.00 87.62 185 ILE A C 1
ATOM 1491 O O . ILE A 1 185 ? -15.383 8.459 21.160 1.00 87.62 185 ILE A O 1
ATOM 1495 N N . LEU A 1 186 ? -14.140 9.457 19.562 1.00 86.50 186 LEU A N 1
ATOM 1496 C CA . LEU A 1 186 ? -12.884 8.788 19.881 1.00 86.50 186 LEU A CA 1
ATOM 1497 C C . LEU A 1 186 ? -11.987 9.759 20.655 1.00 86.50 186 LEU A C 1
ATOM 1499 O O . LEU A 1 186 ? -11.725 10.853 20.152 1.00 86.50 186 LEU A O 1
ATOM 1503 N N . ASN A 1 187 ? -11.509 9.369 21.837 1.00 82.50 187 ASN A N 1
ATOM 1504 C CA . ASN A 1 187 ? -10.470 10.105 22.565 1.00 82.50 187 ASN A CA 1
ATOM 1505 C C . ASN A 1 187 ? -9.243 9.218 22.758 1.00 82.50 187 ASN A C 1
ATOM 1507 O O . ASN A 1 187 ? -9.416 8.048 23.080 1.00 82.50 187 ASN A O 1
ATOM 1511 N N . GLY A 1 188 ? -8.046 9.758 22.510 1.00 81.75 188 GLY A N 1
ATOM 1512 C CA . GLY A 1 188 ? -6.786 9.040 22.662 1.00 81.75 188 GLY A CA 1
ATOM 1513 C C . GLY A 1 188 ? -5.690 9.411 21.663 1.00 81.75 188 GLY A C 1
ATOM 1514 O O . GLY A 1 188 ? -5.816 10.334 20.857 1.00 81.75 188 GLY A O 1
ATOM 1515 N N . HIS A 1 189 ? -4.602 8.637 21.689 1.00 83.00 189 HIS A N 1
ATOM 1516 C CA . HIS A 1 189 ? -3.409 8.849 20.870 1.00 83.00 189 HIS A CA 1
ATOM 1517 C C . HIS A 1 189 ? -2.915 7.550 20.224 1.00 83.00 189 HIS A C 1
ATOM 1519 O O . HIS A 1 189 ? -2.700 6.541 20.892 1.00 83.00 189 HIS A O 1
ATOM 1525 N N . LYS A 1 190 ? -2.651 7.605 18.914 1.00 85.75 190 LYS A N 1
ATOM 1526 C CA . LYS A 1 190 ? -1.916 6.576 18.164 1.00 85.75 190 LYS A CA 1
ATOM 1527 C C . LYS A 1 190 ? -0.600 7.151 17.658 1.00 85.75 190 LYS A C 1
ATOM 1529 O O . LYS A 1 190 ? -0.527 8.333 17.320 1.00 85.75 190 LYS A O 1
ATOM 1534 N N . ILE A 1 191 ? 0.421 6.308 17.565 1.00 88.31 191 ILE A N 1
ATOM 1535 C CA . ILE A 1 191 ? 1.750 6.690 17.076 1.00 88.31 191 ILE A CA 1
ATOM 1536 C C . ILE A 1 191 ? 2.175 5.819 15.894 1.00 88.31 191 ILE A C 1
ATOM 1538 O O . ILE A 1 191 ? 1.715 4.693 15.724 1.00 88.31 191 ILE A O 1
ATOM 1542 N N . TRP A 1 192 ? 3.026 6.383 15.036 1.00 88.12 192 TRP A N 1
ATOM 1543 C CA . TRP A 1 192 ? 3.501 5.759 13.794 1.00 88.12 192 TRP A CA 1
ATOM 1544 C C . TRP A 1 192 ? 2.434 5.358 12.743 1.00 88.12 192 TRP A C 1
ATOM 1546 O O . TRP A 1 192 ? 2.656 4.384 12.012 1.00 88.12 192 TRP A O 1
ATOM 1556 N N . PRO A 1 193 ? 1.294 6.069 12.586 1.00 86.06 193 PRO A N 1
ATOM 1557 C CA . PRO A 1 193 ? 0.362 5.768 11.506 1.00 86.06 193 PRO A CA 1
ATOM 1558 C C . PRO A 1 193 ? 0.964 6.186 10.152 1.00 86.06 193 PRO A C 1
ATOM 1560 O O . PRO A 1 193 ? 1.120 7.364 9.861 1.00 86.06 193 PRO A O 1
ATOM 1563 N N . GLY A 1 194 ? 1.334 5.221 9.308 1.00 86.25 194 GLY A N 1
ATOM 1564 C CA . GLY A 1 194 ? 1.784 5.469 7.932 1.00 86.25 194 GLY A CA 1
ATOM 1565 C C . GLY A 1 194 ? 0.733 5.026 6.906 1.00 86.25 194 GLY A C 1
ATOM 1566 O O . GLY A 1 194 ? 0.253 3.892 7.038 1.00 86.25 194 GLY A O 1
ATOM 1567 N N . PRO A 1 195 ? 0.363 5.845 5.901 1.00 87.25 195 PRO A N 1
ATOM 1568 C CA . PRO A 1 195 ? 0.749 7.242 5.667 1.00 87.25 195 PRO A CA 1
ATOM 1569 C C . PRO A 1 195 ? -0.210 8.228 6.374 1.00 87.25 195 PRO A C 1
ATOM 1571 O O . PRO A 1 195 ? -1.294 8.492 5.871 1.00 87.25 195 PRO A O 1
ATOM 1574 N N . ALA A 1 196 ? 0.157 8.790 7.529 1.00 86.56 196 ALA A N 1
ATOM 1575 C CA . ALA A 1 196 ? -0.613 9.871 8.151 1.00 86.56 196 ALA A CA 1
ATOM 1576 C C . ALA A 1 196 ? -0.075 11.247 7.771 1.00 86.56 196 ALA A C 1
ATOM 1578 O O . ALA A 1 196 ? 1.132 11.461 7.670 1.00 86.56 196 ALA A O 1
ATOM 1579 N N . ALA A 1 197 ? -0.994 12.191 7.614 1.00 87.69 197 ALA A N 1
ATOM 1580 C CA . ALA A 1 197 ? -0.706 13.587 7.345 1.00 87.69 197 ALA A CA 1
ATOM 1581 C C . ALA A 1 197 ? -1.904 14.433 7.791 1.00 87.69 197 ALA A C 1
ATOM 1583 O O . ALA A 1 197 ? -3.000 13.919 8.037 1.00 87.69 197 ALA A O 1
ATOM 1584 N N . LYS A 1 198 ? -1.717 15.747 7.891 1.00 87.88 198 LYS A N 1
ATOM 1585 C CA . LYS A 1 198 ? -2.853 16.641 8.121 1.00 87.88 198 LYS A CA 1
ATOM 1586 C C . LYS A 1 198 ? -3.846 16.554 6.947 1.00 87.88 198 LYS A C 1
ATOM 1588 O O . LYS A 1 198 ? -3.386 16.429 5.809 1.00 87.88 198 LYS A O 1
ATOM 1593 N N . PRO A 1 199 ? -5.170 16.612 7.190 1.00 87.56 199 PRO A N 1
ATOM 1594 C CA . PRO A 1 199 ? -6.179 16.472 6.139 1.00 87.56 199 PRO A CA 1
ATOM 1595 C C . PRO A 1 199 ? -5.964 17.377 4.922 1.00 87.56 199 PRO A C 1
ATOM 1597 O O . PRO A 1 199 ? -6.131 16.930 3.790 1.00 87.56 199 PRO A O 1
ATOM 1600 N N . GLU A 1 200 ? -5.488 18.604 5.140 1.00 92.31 200 GLU A N 1
ATOM 1601 C CA . GLU A 1 200 ? -5.278 19.592 4.079 1.00 92.31 200 GLU A CA 1
ATOM 1602 C C . GLU A 1 200 ? -4.207 19.148 3.070 1.00 92.31 200 GLU A C 1
ATOM 1604 O O . GLU A 1 200 ? -4.223 19.575 1.915 1.00 92.31 200 GLU A O 1
ATOM 1609 N N . TYR A 1 201 ? -3.278 18.272 3.470 1.00 91.56 201 TYR A N 1
ATOM 1610 C CA . TYR A 1 201 ? -2.300 17.702 2.544 1.00 91.56 201 TYR A CA 1
ATOM 1611 C C . TYR A 1 201 ? -2.936 16.704 1.578 1.00 91.56 201 TYR A C 1
ATOM 1613 O O . TYR A 1 201 ? -2.572 16.694 0.403 1.00 91.56 201 TYR A O 1
ATOM 1621 N N . TRP A 1 202 ? -3.914 15.915 2.030 1.00 93.62 202 TRP A N 1
ATOM 1622 C CA . TRP A 1 202 ? -4.636 14.989 1.156 1.00 93.62 202 TRP A CA 1
ATOM 1623 C C . TRP A 1 202 ? -5.433 15.742 0.097 1.00 93.62 202 TRP A C 1
ATOM 1625 O O . TRP A 1 202 ? -5.372 15.382 -1.079 1.00 93.62 202 TRP A O 1
ATOM 1635 N N . ASP A 1 203 ? -6.116 16.813 0.501 1.00 93.88 203 ASP A N 1
ATOM 1636 C CA . ASP A 1 203 ? -6.871 17.666 -0.417 1.00 93.88 203 ASP A CA 1
ATOM 1637 C C . ASP A 1 203 ? -5.941 18.355 -1.418 1.00 93.88 203 ASP A C 1
ATOM 1639 O O . ASP A 1 203 ? -6.174 18.288 -2.626 1.00 93.88 203 ASP A O 1
ATOM 1643 N N . LYS A 1 204 ? -4.820 18.911 -0.939 1.00 94.75 204 LYS A N 1
ATOM 1644 C CA . LYS A 1 204 ? -3.791 19.521 -1.789 1.00 94.75 204 LYS A CA 1
ATOM 1645 C C . LYS A 1 204 ? -3.236 18.538 -2.823 1.00 94.75 204 LYS A C 1
ATOM 1647 O O . LYS A 1 204 ? -3.086 18.900 -3.988 1.00 94.75 204 LYS A O 1
ATOM 1652 N N . TRP A 1 205 ? -2.895 17.311 -2.428 1.00 95.25 205 TRP A N 1
ATOM 1653 C CA . TRP A 1 205 ? -2.352 16.313 -3.359 1.00 95.25 205 TRP A CA 1
ATOM 1654 C C . TRP A 1 205 ? -3.396 15.818 -4.351 1.00 95.25 205 TRP A C 1
ATOM 1656 O O . TRP A 1 205 ? -3.069 15.623 -5.518 1.00 95.25 205 TRP A O 1
ATOM 1666 N N . ARG A 1 206 ? -4.653 15.684 -3.925 1.00 96.19 206 ARG A N 1
ATOM 1667 C CA . ARG A 1 206 ? -5.764 15.330 -4.813 1.00 96.19 206 ARG A CA 1
ATOM 1668 C C . ARG A 1 206 ? -6.038 16.416 -5.849 1.00 96.19 206 ARG A C 1
ATOM 1670 O O . ARG A 1 206 ? -6.265 16.087 -7.006 1.00 96.19 206 ARG A O 1
ATOM 1677 N N . GLU A 1 207 ? -6.012 17.688 -5.460 1.00 97.12 207 GLU A N 1
ATOM 1678 C CA . GLU A 1 207 ? -6.168 18.806 -6.399 1.00 97.12 207 GLU A CA 1
ATOM 1679 C C . GLU A 1 207 ? -4.998 18.875 -7.386 1.00 97.12 207 GLU A C 1
AT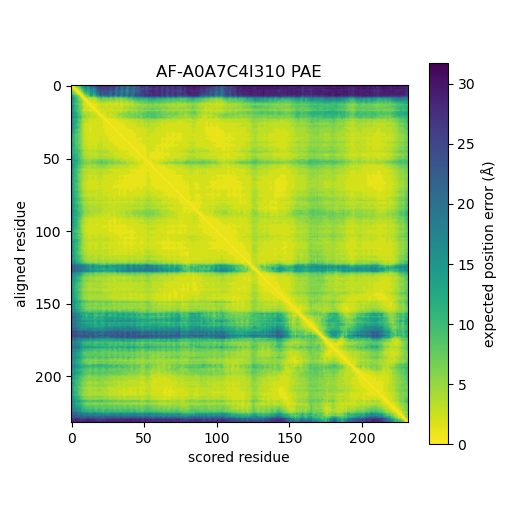OM 1681 O O . GLU A 1 207 ? -5.190 19.130 -8.574 1.00 97.12 207 GLU A O 1
ATOM 1686 N N . LYS A 1 208 ? -3.782 18.618 -6.899 1.00 97.25 208 LYS A N 1
ATOM 1687 C CA . LYS A 1 208 ? -2.564 18.730 -7.699 1.00 97.25 208 LYS A CA 1
ATOM 1688 C C . LYS A 1 208 ? -2.348 17.559 -8.659 1.00 97.25 208 LYS A C 1
AT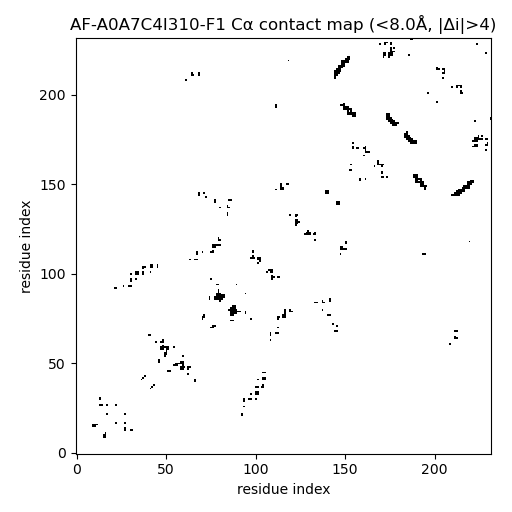OM 1690 O O . LYS A 1 208 ? -1.806 17.775 -9.741 1.00 97.25 208 LYS A O 1
ATOM 1695 N N . TRP A 1 209 ? -2.744 16.348 -8.264 1.00 97.69 209 TRP A N 1
ATOM 1696 C CA . TRP A 1 209 ? -2.513 15.101 -9.004 1.00 97.69 209 TRP A CA 1
ATOM 1697 C C . TRP A 1 209 ? -3.781 14.226 -9.115 1.00 97.69 209 TRP A C 1
ATOM 1699 O O . TRP A 1 209 ? -3.755 13.038 -8.761 1.00 97.69 209 TRP A O 1
ATOM 1709 N N . PRO A 1 210 ? -4.915 14.780 -9.588 1.00 97.62 210 PRO A N 1
ATOM 1710 C CA . PRO A 1 210 ? -6.214 14.098 -9.588 1.00 97.62 210 PRO A CA 1
ATOM 1711 C C . PRO A 1 210 ? -6.245 12.827 -10.450 1.00 97.62 210 PRO A C 1
ATOM 1713 O O . PRO A 1 210 ? -7.111 11.970 -10.276 1.00 97.62 210 PRO A O 1
ATOM 1716 N N . GLU A 1 211 ? -5.319 12.692 -11.394 1.00 97.94 211 GLU A N 1
ATOM 1717 C CA . GLU A 1 211 ? -5.201 11.564 -12.312 1.00 97.94 211 GLU A CA 1
ATOM 1718 C C . GLU A 1 211 ? -4.493 10.340 -11.712 1.00 97.94 211 GLU A C 1
ATOM 1720 O O . GLU A 1 211 ? -4.640 9.235 -12.238 1.00 97.94 211 GLU A O 1
ATOM 1725 N N . ILE A 1 212 ? -3.752 10.519 -10.613 1.00 97.94 212 ILE A N 1
ATOM 1726 C CA . ILE A 1 212 ? -2.991 9.450 -9.941 1.00 97.94 212 ILE A CA 1
ATOM 1727 C C . ILE A 1 212 ? -3.326 9.291 -8.453 1.00 97.94 212 ILE A C 1
ATOM 1729 O O . ILE A 1 212 ? -2.971 8.267 -7.869 1.00 97.94 212 ILE A O 1
ATOM 1733 N N . PHE A 1 213 ? -4.028 10.249 -7.841 1.00 97.38 213 PHE A N 1
ATOM 1734 C CA . PHE A 1 213 ? -4.357 10.230 -6.418 1.00 97.38 213 PHE A CA 1
ATOM 1735 C C . PHE A 1 213 ? -5.819 10.609 -6.152 1.00 97.38 213 PHE A C 1
ATOM 1737 O O . PHE A 1 213 ? -6.226 11.755 -6.339 1.00 97.38 213 PHE A O 1
ATOM 1744 N N . ALA A 1 214 ? -6.622 9.652 -5.677 1.00 96.81 214 ALA A N 1
ATOM 1745 C CA . ALA A 1 214 ? -8.041 9.891 -5.407 1.00 96.81 214 ALA A CA 1
ATOM 1746 C C . ALA A 1 214 ? -8.297 10.498 -4.020 1.00 96.81 214 ALA A C 1
ATOM 1748 O O . ALA A 1 214 ? -9.318 11.159 -3.819 1.00 96.81 214 ALA A O 1
ATOM 1749 N N . GLY A 1 215 ? -7.385 10.276 -3.069 1.00 95.12 215 GLY A N 1
ATOM 1750 C CA . GLY A 1 215 ? -7.502 10.743 -1.691 1.00 95.12 215 GLY A CA 1
ATOM 1751 C C . GLY A 1 215 ? -7.074 9.700 -0.659 1.00 95.12 215 GLY A C 1
ATOM 1752 O O . GLY A 1 215 ? -6.488 8.662 -0.979 1.00 95.12 215 GLY A O 1
ATOM 1753 N N . HIS A 1 216 ? -7.425 9.970 0.597 1.00 93.94 216 HIS A N 1
ATOM 1754 C CA . HIS A 1 216 ? -7.175 9.101 1.745 1.00 93.94 216 HIS A CA 1
ATOM 1755 C C . HIS A 1 216 ? -8.507 8.528 2.271 1.00 93.94 216 HIS A C 1
ATOM 1757 O O . HIS A 1 216 ? -9.435 9.292 2.524 1.00 93.94 216 HIS A O 1
ATOM 1763 N N . LEU A 1 217 ? -8.626 7.205 2.460 1.00 92.00 217 LEU A N 1
ATOM 1764 C CA . LEU A 1 217 ? -9.863 6.554 2.958 1.00 92.00 217 LEU A CA 1
ATOM 1765 C C . LEU A 1 217 ? -10.112 6.739 4.460 1.00 92.00 217 LEU A C 1
ATOM 1767 O O . LEU A 1 217 ? -11.108 6.253 4.984 1.00 92.00 217 LEU A O 1
ATOM 1771 N N . GLY A 1 218 ? -9.199 7.410 5.151 1.00 88.50 218 GLY A N 1
ATOM 1772 C CA . GLY A 1 218 ? -9.268 7.647 6.588 1.00 88.50 218 GLY A CA 1
ATOM 1773 C C . GLY A 1 218 ? -8.345 6.740 7.397 1.00 88.50 218 GLY A C 1
ATOM 1774 O O . GLY A 1 218 ? -7.521 5.994 6.859 1.00 88.50 218 GLY A O 1
ATOM 1775 N N . TYR A 1 219 ? -8.459 6.875 8.714 1.00 89.19 219 TYR A N 1
ATOM 1776 C CA . TYR A 1 219 ? -7.595 6.242 9.702 1.00 89.19 219 TYR A CA 1
ATOM 1777 C C . TYR A 1 219 ? -8.300 5.028 10.299 1.00 89.19 219 TYR A C 1
ATOM 1779 O O . TYR A 1 219 ? -9.239 5.170 11.078 1.00 89.19 219 TYR A O 1
ATOM 1787 N N . TRP A 1 220 ? -7.856 3.833 9.918 1.00 88.81 220 TRP A N 1
ATOM 1788 C CA . TRP A 1 220 ? -8.442 2.578 10.377 1.00 88.81 220 TRP A CA 1
ATOM 1789 C C . TRP A 1 220 ? -7.832 2.203 11.717 1.00 88.81 220 TRP A C 1
ATOM 1791 O O . TRP A 1 220 ? -6.638 1.924 11.802 1.00 88.81 220 TRP A O 1
ATOM 1801 N N . ILE A 1 221 ? -8.646 2.228 12.764 1.00 85.75 221 ILE A N 1
ATOM 1802 C CA . ILE A 1 221 ? -8.194 2.174 14.150 1.00 85.75 221 ILE A CA 1
ATOM 1803 C C . ILE A 1 221 ? -8.907 1.064 14.919 1.00 85.75 221 ILE A C 1
ATOM 1805 O O . ILE A 1 221 ? -10.072 0.767 14.664 1.00 85.75 221 ILE A O 1
ATOM 1809 N N . VAL A 1 222 ? -8.192 0.462 15.867 1.00 79.38 222 VAL A N 1
ATOM 1810 C CA . VAL A 1 222 ? -8.776 -0.406 16.895 1.00 79.38 222 VAL A CA 1
ATOM 1811 C C . VAL A 1 222 ? -8.990 0.430 18.150 1.00 79.38 222 VAL A C 1
ATOM 1813 O O . VAL A 1 222 ? -8.074 1.139 18.577 1.00 79.38 222 VAL A O 1
ATOM 1816 N N . VAL A 1 223 ? -10.199 0.347 18.700 1.00 80.19 223 VAL A N 1
ATOM 1817 C CA . VAL A 1 223 ? -10.675 1.124 19.850 1.00 80.19 223 VAL A CA 1
ATOM 1818 C C . VAL A 1 223 ? -11.384 0.203 20.838 1.00 80.19 223 VAL A C 1
ATOM 1820 O O . VAL A 1 223 ? -11.907 -0.841 20.440 1.00 80.19 223 VAL A O 1
ATOM 1823 N N . SER A 1 224 ? -11.427 0.605 22.105 1.00 77.06 224 SER A N 1
ATOM 1824 C CA . SER A 1 224 ? -12.256 -0.036 23.128 1.00 77.06 224 SER A CA 1
ATOM 1825 C C . SER A 1 224 ? -13.553 0.751 23.330 1.00 77.06 224 SER A C 1
ATOM 1827 O O . SER A 1 224 ? -13.536 1.980 23.363 1.00 77.06 224 SER A O 1
ATOM 1829 N N . GLU A 1 225 ? -14.679 0.055 23.490 1.00 78.44 225 GLU A N 1
ATOM 1830 C CA . GLU A 1 225 ? -15.943 0.655 23.957 1.00 78.44 225 GLU A CA 1
ATOM 1831 C C . GLU A 1 225 ? -16.114 0.544 25.483 1.00 78.44 225 GLU A C 1
ATOM 1833 O O . GLU A 1 225 ? -17.082 1.065 26.032 1.00 78.44 225 GLU A O 1
ATOM 1838 N N . ASP A 1 226 ? -15.207 -0.157 26.172 1.00 75.25 226 ASP A N 1
ATOM 1839 C CA . ASP A 1 226 ? -15.272 -0.373 27.617 1.00 75.25 226 ASP A CA 1
ATOM 1840 C C . ASP A 1 226 ? -14.739 0.864 28.364 1.00 75.25 226 ASP A C 1
ATOM 1842 O O . ASP A 1 226 ? -13.527 1.097 28.359 1.00 75.25 226 ASP A O 1
ATOM 1846 N N . PRO A 1 227 ? -15.603 1.645 29.043 1.00 66.12 227 PRO A N 1
ATOM 1847 C CA . PRO A 1 227 ? -15.185 2.846 29.761 1.00 66.12 227 PRO A CA 1
ATOM 1848 C C . PRO A 1 227 ? -14.308 2.533 30.982 1.00 66.12 227 PRO A C 1
ATOM 1850 O O . PRO A 1 227 ? -13.652 3.425 31.501 1.00 66.12 227 PRO A O 1
ATOM 1853 N N . SER A 1 228 ? -14.256 1.280 31.454 1.00 68.94 228 SER A N 1
ATOM 1854 C CA . SER A 1 228 ? -13.355 0.888 32.548 1.00 68.94 228 SER A CA 1
ATOM 1855 C C . SER A 1 228 ? -11.900 0.720 32.099 1.00 68.94 228 SER A C 1
ATOM 1857 O O . SER A 1 228 ? -10.998 0.601 32.930 1.00 68.94 228 SER A O 1
ATOM 1859 N N . ARG A 1 229 ? -11.656 0.705 30.782 1.00 63.62 229 ARG A N 1
ATOM 1860 C CA . ARG A 1 229 ? -10.322 0.569 30.185 1.00 63.62 229 ARG A CA 1
ATOM 1861 C C . ARG A 1 229 ? -9.598 1.905 30.025 1.00 63.62 229 ARG A C 1
ATOM 1863 O O . ARG A 1 229 ? -8.399 1.892 29.781 1.00 63.62 229 ARG A O 1
ATOM 1870 N N . GLY A 1 230 ? -10.292 3.014 30.253 1.00 53.94 230 GLY A N 1
ATOM 1871 C CA . GLY A 1 230 ? -9.746 4.360 30.352 1.00 53.94 230 GLY A CA 1
ATOM 1872 C C . GLY A 1 230 ? -10.888 5.367 30.494 1.00 53.94 230 GLY A C 1
ATOM 1873 O O . GLY A 1 230 ? -11.945 5.191 29.890 1.00 53.94 230 GLY A O 1
ATOM 1874 N N . GLU A 1 231 ? -10.692 6.391 31.326 1.00 45.81 231 GLU A N 1
ATOM 1875 C CA . GLU A 1 231 ? -11.700 7.431 31.597 1.00 45.81 231 GLU A CA 1
ATOM 1876 C C . GLU A 1 231 ? -11.370 8.785 30.935 1.00 45.81 231 GLU A C 1
ATOM 1878 O O . GLU A 1 231 ? -12.250 9.646 30.858 1.00 45.81 231 GLU A O 1
ATOM 1883 N N . GLU A 1 232 ? -10.144 8.955 30.419 1.00 46.53 232 GLU A N 1
ATOM 1884 C CA . GLU A 1 232 ? -9.648 10.164 29.738 1.00 46.53 232 GLU A CA 1
ATOM 1885 C C . GLU A 1 232 ? -9.179 9.871 28.312 1.00 46.53 232 GLU A C 1
ATOM 1887 O O . GLU A 1 232 ? -8.286 9.012 28.136 1.00 46.53 232 GLU A O 1
#

Nearest PDB structures (foldseek):
  2vig-assembly2_H  TM=8.459E-01  e=1.476E-06  Homo sapiens
  2eba-assembly2_I  TM=8.281E-01  e=1.833E-06  Thermus thermophilus HB8
  4kto-assembly1_D  TM=7.991E-01  e=1.152E-05  Sinorhizobium meliloti 1021
  4w9u-assembly1_D  TM=7.894E-01  e=3.048E-05  Brucella abortus 2308
  5lnx-assembly2_G  TM=8.250E-01  e=6.498E-05  Bacillus subtilis subsp. subtilis str. 168

Radius of gyration: 19.74 Å; Cα contacts (8 Å, |Δi|>4): 315; chains: 1; bounding box: 54×46×48 Å

pLDDT: mean 87.91, std 12.93, range [34.84, 98.75]

Sequence (232 aa):
MIKRCNVLYLLLEPEHKYPRCFCTDEELLIAKSIREFTEKEVFPRRQDLEGGWHRDEELAHRTLYELYYKCHKLGLTTANLPVEYGGGGFSPVVRQMINEELSRGDPGLSTLVGKIHWIVSIMFNRVHARRDLLEEFSPKLTGKVPYIACVCITEPEGGANIEDPSLEFRTLNVVIAKKQGDSYILNGHKIWPGPAAKPEYWDKWREKWPEIFAGHLGYWIVVSEDPSRGEE

Mean predicted aligned error: 6.27 Å